Protein AF-A0A0W8D379-F1 (afdb_monomer_lite)

Secondary structure (DSSP, 8-state):
----------------------------------HHHHHHHTT-EEE-TTSTTHHHHHHTTTTT-----S-EEE--S---SS--SS---HHHHHHHHHHTTTSPPPSS-EEEEEEEE--HHHHTTS-TTSSS---TT-SEEEEEEEE-SSTTPPPPHHHHHHHHHHHHHHHHHHHHTT------TTS--TT--HHHHIIIII-HHHHHHHHHHHHHH-TT-TT--STTSPPPTT-

Structure (mmCIF, N/CA/C/O backbone):
data_AF-A0A0W8D379-F1
#
_entry.id   AF-A0A0W8D379-F1
#
loop_
_atom_site.group_PDB
_atom_site.id
_atom_site.type_symbol
_atom_site.label_atom_id
_atom_site.label_alt_id
_atom_site.label_comp_id
_atom_site.label_asym_id
_atom_site.label_entity_id
_atom_site.label_seq_id
_atom_site.pdbx_PDB_ins_code
_atom_site.Cartn_x
_atom_site.Cartn_y
_atom_site.Cartn_z
_atom_site.occupancy
_atom_site.B_iso_or_equiv
_atom_site.auth_seq_id
_atom_site.auth_comp_id
_atom_site.auth_asym_id
_atom_site.auth_atom_id
_atom_site.pdbx_PDB_model_num
ATOM 1 N N . MET A 1 1 ? -66.490 -40.154 -10.319 1.00 34.16 1 MET A N 1
ATOM 2 C CA . MET A 1 1 ? -65.588 -40.566 -11.416 1.00 34.16 1 MET A CA 1
ATOM 3 C C . MET A 1 1 ? -64.224 -40.845 -10.816 1.00 34.16 1 MET A C 1
ATOM 5 O O . MET A 1 1 ? -63.774 -40.073 -9.982 1.00 34.16 1 MET A O 1
ATOM 9 N N . VAL A 1 2 ? -63.667 -42.001 -11.155 1.00 28.83 2 VAL A N 1
ATOM 10 C CA . VAL A 1 2 ? -62.515 -42.665 -10.533 1.00 28.83 2 VAL A CA 1
ATOM 11 C C . VAL A 1 2 ? -61.338 -42.672 -11.520 1.00 28.83 2 VAL A C 1
ATOM 13 O O . VAL A 1 2 ? -61.582 -42.769 -12.719 1.00 28.83 2 VAL A O 1
ATOM 16 N N . ALA A 1 3 ? -60.116 -42.676 -10.961 1.00 27.70 3 ALA A N 1
ATOM 17 C CA . ALA A 1 3 ? -58.802 -43.032 -11.537 1.00 27.70 3 ALA A CA 1
ATOM 18 C C . ALA A 1 3 ? -58.159 -42.024 -12.523 1.00 27.70 3 ALA A C 1
ATOM 20 O O . ALA A 1 3 ? -58.850 -41.327 -13.247 1.00 27.70 3 ALA A O 1
ATOM 21 N N . SER A 1 4 ? -56.831 -41.869 -12.603 1.00 26.08 4 SER A N 1
ATOM 22 C CA . SER A 1 4 ? -55.728 -42.752 -12.198 1.00 26.08 4 SER A CA 1
ATOM 23 C C . SER A 1 4 ? -54.434 -41.957 -11.955 1.00 26.08 4 SER A C 1
ATOM 25 O O . SER A 1 4 ? -54.212 -40.918 -12.573 1.00 26.08 4 SER A O 1
ATOM 27 N N . VAL A 1 5 ? -53.565 -42.490 -11.094 1.00 36.12 5 VAL A N 1
ATOM 28 C CA . VAL A 1 5 ? -52.183 -42.054 -10.847 1.00 36.12 5 VAL A CA 1
ATOM 29 C C . VAL A 1 5 ? -51.258 -43.037 -11.571 1.00 36.12 5 VAL A C 1
ATOM 31 O O . VAL A 1 5 ? -51.425 -44.242 -11.400 1.00 36.12 5 VAL A O 1
ATOM 34 N N . SER A 1 6 ? -50.251 -42.565 -12.315 1.00 30.38 6 SER A N 1
ATOM 35 C CA . SER A 1 6 ? -49.110 -43.407 -12.710 1.00 30.38 6 SER A CA 1
ATOM 36 C C . SER A 1 6 ? -47.784 -42.743 -12.349 1.00 30.38 6 SER A C 1
ATOM 38 O O . SER A 1 6 ? -47.448 -41.660 -12.823 1.00 30.38 6 SER A O 1
ATOM 40 N N . SER A 1 7 ? -47.069 -43.442 -11.475 1.00 29.59 7 SER A N 1
ATOM 41 C CA . SER A 1 7 ? -45.716 -43.212 -10.976 1.00 29.59 7 SER A CA 1
ATOM 42 C C . SER A 1 7 ? -44.639 -43.508 -12.030 1.00 29.59 7 SER A C 1
ATOM 44 O O . SER A 1 7 ? -44.864 -44.368 -12.877 1.00 29.59 7 SER A O 1
ATOM 46 N N . ALA A 1 8 ? -43.485 -42.835 -11.889 1.00 28.06 8 ALA A N 1
ATOM 47 C CA . ALA A 1 8 ? -42.103 -43.209 -12.267 1.00 28.06 8 ALA A CA 1
ATOM 48 C C . ALA A 1 8 ? -41.377 -41.996 -12.890 1.00 28.06 8 ALA A C 1
ATOM 50 O O . ALA A 1 8 ? -41.879 -41.395 -13.828 1.00 28.06 8 ALA A O 1
ATOM 51 N N . SER A 1 9 ? -40.198 -41.538 -12.474 1.00 29.59 9 SER A N 1
ATOM 52 C CA . SER A 1 9 ? -39.281 -41.958 -11.420 1.00 29.59 9 SER A CA 1
ATOM 53 C C . SER A 1 9 ? -38.385 -40.766 -11.080 1.00 29.59 9 SER A C 1
ATOM 55 O O . SER A 1 9 ? -37.831 -40.112 -11.961 1.00 29.59 9 SER A O 1
ATOM 57 N N . ARG A 1 10 ? -38.234 -40.497 -9.783 1.00 35.66 10 ARG A N 1
ATOM 58 C CA . ARG A 1 10 ? -37.164 -39.665 -9.230 1.00 35.66 10 ARG A CA 1
ATOM 59 C C . ARG A 1 10 ? -35.891 -40.509 -9.171 1.00 35.66 10 ARG A C 1
ATOM 61 O O . ARG A 1 10 ? -35.938 -41.609 -8.632 1.00 35.66 10 ARG A O 1
ATOM 68 N N . ALA A 1 11 ? -34.767 -39.972 -9.631 1.00 31.39 11 ALA A N 1
ATOM 69 C CA . ALA A 1 11 ? -33.447 -40.479 -9.273 1.00 31.39 11 ALA A CA 1
ATOM 70 C C . ALA A 1 11 ? -32.558 -39.304 -8.846 1.00 31.39 11 ALA A C 1
ATOM 72 O O . ALA A 1 11 ? -32.326 -38.356 -9.589 1.00 31.39 11 ALA A O 1
ATOM 73 N N . ILE A 1 12 ? -32.154 -39.382 -7.585 1.00 38.25 12 ILE A N 1
ATOM 74 C CA . ILE A 1 12 ? -31.229 -38.532 -6.839 1.00 38.25 12 ILE A CA 1
ATOM 75 C C . ILE A 1 12 ? -29.813 -39.056 -7.089 1.00 38.25 12 ILE A C 1
ATOM 77 O O . ILE A 1 12 ? -29.640 -40.256 -6.949 1.00 38.25 12 ILE A O 1
ATOM 81 N N . PHE A 1 13 ? -28.824 -38.191 -7.337 1.00 27.28 13 PHE A N 1
ATOM 82 C CA . PHE A 1 13 ? -27.401 -38.385 -6.978 1.00 27.28 13 PHE A CA 1
ATOM 83 C C . PHE A 1 13 ? -26.747 -36.986 -6.954 1.00 27.28 13 PHE A C 1
ATOM 85 O O . PHE A 1 13 ? -26.636 -36.341 -7.988 1.00 27.28 13 PHE A O 1
ATOM 92 N N . ALA A 1 14 ? -26.604 -36.305 -5.813 1.00 31.69 14 ALA A N 1
ATOM 93 C CA . ALA A 1 14 ? -25.642 -36.518 -4.723 1.00 31.69 14 ALA A CA 1
ATOM 94 C C . ALA A 1 14 ? -24.167 -36.338 -5.148 1.00 31.69 14 ALA A C 1
ATOM 96 O O . ALA A 1 14 ? -23.568 -37.219 -5.746 1.00 31.69 14 ALA A O 1
ATOM 97 N N . LEU A 1 15 ? -23.632 -35.161 -4.799 1.00 29.81 15 LEU A N 1
ATOM 98 C CA . LEU A 1 15 ? -22.355 -34.929 -4.111 1.00 29.81 15 LEU A CA 1
ATOM 99 C C . LEU A 1 15 ? -21.137 -35.786 -4.522 1.00 29.81 15 LEU A C 1
ATOM 101 O O . LEU A 1 15 ? -21.043 -36.944 -4.137 1.00 29.81 15 LEU A O 1
ATOM 105 N N . CYS A 1 16 ? -20.123 -35.153 -5.119 1.00 27.50 16 CYS A N 1
ATOM 106 C CA . CYS A 1 16 ? -18.720 -35.554 -4.950 1.00 27.50 16 CYS A CA 1
ATOM 107 C C . CYS A 1 16 ? -17.802 -34.322 -4.980 1.00 27.50 16 CYS A C 1
ATOM 109 O O . CYS A 1 16 ? -17.170 -34.007 -5.983 1.00 27.50 16 CYS A O 1
ATOM 111 N N . SER A 1 17 ? -17.720 -33.638 -3.839 1.00 36.56 17 SER A N 1
ATOM 112 C CA . SER A 1 17 ? -16.436 -33.127 -3.364 1.00 36.56 17 SER A CA 1
ATOM 113 C C . SER A 1 17 ? -15.874 -34.215 -2.454 1.00 36.56 17 SER A C 1
ATOM 115 O O . SER A 1 17 ? -16.478 -34.456 -1.416 1.00 36.56 17 SER A O 1
ATOM 117 N N . LEU A 1 18 ? -14.771 -34.871 -2.818 1.00 29.17 18 LEU A N 1
ATOM 118 C CA . LEU A 1 18 ? -13.818 -35.435 -1.857 1.00 29.17 18 LEU A CA 1
ATOM 119 C C . LEU A 1 18 ? -12.488 -35.740 -2.560 1.00 29.17 18 LEU A C 1
ATOM 121 O O . LEU A 1 18 ? -12.433 -36.432 -3.572 1.00 29.17 18 LEU A O 1
ATOM 125 N N . ILE A 1 19 ? -11.423 -35.188 -1.990 1.00 46.38 19 ILE A N 1
ATOM 126 C CA . ILE A 1 19 ? -10.021 -35.465 -2.293 1.00 46.38 19 ILE A CA 1
ATOM 127 C C . ILE A 1 19 ? -9.635 -36.763 -1.571 1.00 46.38 19 ILE A C 1
ATOM 129 O O . ILE A 1 19 ? -9.864 -36.855 -0.368 1.00 46.38 19 ILE A O 1
ATOM 133 N N . ALA A 1 20 ? -8.991 -37.710 -2.262 1.00 33.69 20 ALA A N 1
ATOM 134 C CA . ALA A 1 20 ? -8.094 -38.700 -1.652 1.00 33.69 20 ALA A CA 1
ATOM 135 C C . ALA A 1 20 ? -7.138 -39.310 -2.700 1.00 33.69 20 ALA A C 1
ATOM 137 O O . ALA A 1 20 ? -7.500 -40.177 -3.484 1.00 33.69 20 ALA A O 1
ATOM 138 N N . VAL A 1 21 ? -5.935 -38.734 -2.743 1.00 35.06 21 VAL A N 1
ATOM 139 C CA . VAL A 1 21 ? -4.598 -39.359 -2.707 1.00 35.06 21 VAL A CA 1
ATOM 140 C C . VAL A 1 21 ? -4.439 -40.853 -3.083 1.00 35.06 21 VAL A C 1
ATOM 142 O O . VAL A 1 21 ? -5.081 -41.726 -2.515 1.00 35.06 21 VAL A O 1
ATOM 145 N N . GLN A 1 22 ? -3.386 -41.072 -3.893 1.00 35.88 22 GLN A N 1
ATOM 146 C CA . GLN A 1 22 ? -2.556 -42.272 -4.135 1.00 35.88 22 GLN A CA 1
ATOM 147 C C . GLN A 1 22 ? -2.959 -43.273 -5.232 1.00 35.88 22 GLN A C 1
ATOM 149 O O . GLN A 1 22 ? -3.820 -44.124 -5.056 1.00 35.88 22 GLN A O 1
ATOM 154 N N . GLY A 1 23 ? -2.154 -43.263 -6.304 1.00 28.05 23 GLY A N 1
ATOM 155 C CA . GLY A 1 23 ? -1.873 -44.450 -7.113 1.00 28.05 23 GLY A CA 1
ATOM 156 C C . GLY A 1 23 ? -1.706 -44.175 -8.605 1.00 28.05 23 GLY A C 1
ATOM 157 O O . GLY A 1 23 ? -2.690 -44.156 -9.325 1.00 28.05 23 GLY A O 1
ATOM 158 N N . GLY A 1 24 ? -0.458 -44.047 -9.067 1.00 28.81 24 GLY A N 1
ATOM 159 C CA . GLY A 1 24 ? -0.075 -44.382 -10.445 1.00 28.81 24 GLY A CA 1
ATOM 160 C C . GLY A 1 24 ? -0.469 -43.387 -11.538 1.00 28.81 24 GLY A C 1
ATOM 161 O O . GLY A 1 24 ? -1.604 -43.324 -11.994 1.00 28.81 24 GLY A O 1
ATOM 162 N N . VAL A 1 25 ? 0.534 -42.671 -12.035 1.00 39.84 25 VAL A N 1
ATOM 163 C CA . VAL A 1 25 ? 0.490 -41.934 -13.298 1.00 39.84 25 VAL A CA 1
ATOM 164 C C . VAL A 1 25 ? 0.207 -42.924 -14.435 1.00 39.84 25 VAL A C 1
ATOM 166 O O . VAL A 1 25 ? 1.081 -43.701 -14.808 1.00 39.84 25 VAL A O 1
ATOM 169 N N . ALA A 1 26 ? -0.999 -42.901 -14.994 1.00 30.88 26 ALA A N 1
ATOM 170 C CA . ALA A 1 26 ? -1.293 -43.494 -16.293 1.00 30.88 26 ALA A CA 1
ATOM 171 C C . ALA A 1 26 ? -2.270 -42.576 -17.029 1.00 30.88 26 ALA A C 1
ATOM 173 O O . ALA A 1 26 ? -3.394 -42.345 -16.586 1.00 30.88 26 ALA A O 1
ATOM 174 N N . ALA A 1 27 ? -1.788 -42.006 -18.131 1.00 42.41 27 ALA A N 1
ATOM 175 C CA . ALA A 1 27 ? -2.535 -41.141 -19.024 1.00 42.41 27 ALA A CA 1
ATOM 176 C C . ALA A 1 27 ? -3.813 -41.844 -19.508 1.00 42.41 27 ALA A C 1
ATOM 178 O O . ALA A 1 27 ? -3.758 -42.767 -20.317 1.00 42.41 27 ALA A O 1
ATOM 179 N N . ALA A 1 28 ? -4.967 -41.397 -19.016 1.00 29.78 28 ALA A N 1
ATOM 180 C CA . ALA A 1 28 ? -6.262 -41.781 -19.550 1.00 29.78 28 ALA A CA 1
ATOM 181 C C . ALA A 1 28 ? -6.764 -40.645 -20.446 1.00 29.78 28 ALA A C 1
ATOM 183 O O . ALA A 1 28 ? -7.166 -39.588 -19.961 1.00 29.78 28 ALA A O 1
ATOM 184 N N . GLY A 1 29 ? -6.717 -40.877 -21.760 1.00 32.34 29 GLY A N 1
ATOM 185 C CA . GLY A 1 29 ? -7.337 -40.052 -22.798 1.00 32.34 29 GLY A CA 1
ATOM 186 C C . GLY A 1 29 ? -8.865 -40.084 -22.727 1.00 32.34 29 GLY A C 1
ATOM 187 O O . GLY A 1 29 ? -9.526 -40.575 -23.637 1.00 32.34 29 GLY A O 1
ATOM 188 N N . GLY A 1 30 ? -9.428 -39.572 -21.634 1.00 28.11 30 GLY A N 1
ATOM 189 C CA . GLY A 1 30 ? -10.825 -39.166 -21.560 1.00 28.11 30 GLY A CA 1
ATOM 190 C C . GLY A 1 30 ? -10.948 -37.777 -22.169 1.00 28.11 30 GLY A C 1
ATOM 191 O O . GLY A 1 30 ? -10.166 -36.901 -21.809 1.00 28.11 30 GLY A O 1
ATOM 192 N 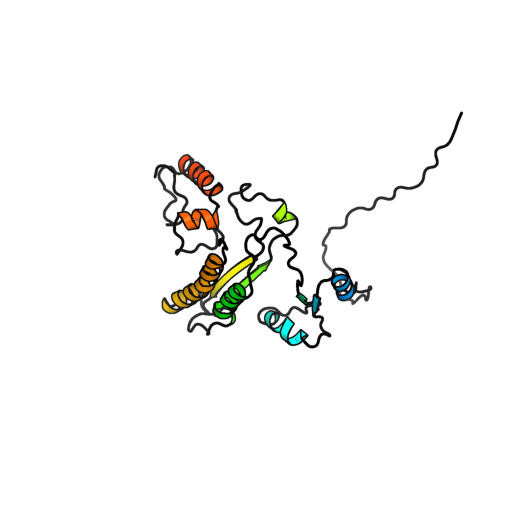N . ALA A 1 31 ? -11.878 -37.618 -23.115 1.00 34.94 31 ALA A N 1
ATOM 193 C CA . ALA A 1 31 ? -12.129 -36.401 -23.882 1.00 34.94 31 ALA A CA 1
ATOM 194 C C . ALA A 1 31 ? -11.827 -35.139 -23.061 1.00 34.94 31 ALA A C 1
ATOM 196 O O . ALA A 1 31 ? -12.582 -34.790 -22.148 1.00 34.94 31 ALA A O 1
ATOM 197 N N . GLN A 1 32 ? -10.705 -34.478 -23.377 1.00 42.78 32 GLN A N 1
ATOM 198 C CA . GLN A 1 32 ? -10.485 -33.120 -22.915 1.00 42.78 32 GLN A CA 1
ATOM 199 C C . GLN A 1 32 ? -11.707 -32.348 -23.383 1.00 42.78 32 GLN A C 1
ATOM 201 O O . GLN A 1 32 ? -11.979 -32.266 -24.579 1.00 42.78 32 GLN A O 1
ATOM 206 N N . ILE A 1 33 ? -12.492 -31.838 -22.439 1.00 48.66 33 ILE A N 1
ATOM 207 C CA . ILE A 1 33 ? -13.412 -30.760 -22.751 1.00 48.66 33 ILE A CA 1
ATOM 208 C C . ILE A 1 33 ? -12.508 -29.686 -23.349 1.00 48.66 33 ILE A C 1
ATOM 210 O O . ILE A 1 33 ? -11.693 -29.119 -22.624 1.00 48.66 33 ILE A O 1
ATOM 214 N N . GLU A 1 34 ? -12.574 -29.531 -24.673 1.00 64.12 34 GLU A N 1
ATOM 215 C CA . GLU A 1 34 ? -11.795 -28.587 -25.468 1.00 64.12 34 GLU A CA 1
ATOM 216 C C . GLU A 1 34 ? -12.003 -27.213 -24.846 1.00 64.12 34 GLU A C 1
ATOM 218 O O . GLU A 1 34 ? -13.015 -26.550 -25.086 1.00 64.12 34 GLU A O 1
ATOM 223 N N . ILE A 1 35 ? -11.092 -26.827 -23.955 1.00 65.19 35 ILE A N 1
ATOM 224 C CA . ILE A 1 35 ? -11.236 -25.632 -23.131 1.00 65.19 35 ILE A CA 1
ATOM 225 C C . ILE A 1 35 ? -11.362 -24.400 -24.030 1.00 65.19 35 ILE A C 1
ATOM 227 O O . ILE A 1 35 ? -12.137 -23.499 -23.719 1.00 65.19 35 ILE A O 1
ATOM 231 N N . GLY A 1 36 ? -10.716 -24.440 -25.204 1.00 66.06 36 GLY A N 1
ATOM 232 C CA . GLY A 1 36 ? -10.908 -23.493 -26.298 1.00 66.06 36 GLY A CA 1
ATOM 233 C C . GLY A 1 36 ? -12.372 -23.384 -26.724 1.00 66.06 36 GLY A C 1
ATOM 234 O O . GLY A 1 36 ? -12.936 -22.300 -26.658 1.00 66.06 36 GLY A O 1
ATOM 235 N N . SER A 1 37 ? -13.042 -24.497 -27.034 1.00 70.56 37 SER A N 1
ATOM 236 C CA . SER A 1 37 ? -14.462 -24.493 -27.428 1.00 70.56 37 SER A CA 1
ATOM 237 C C . SER A 1 37 ? -15.396 -23.940 -26.338 1.00 70.56 37 SER A C 1
ATOM 239 O O . SER A 1 37 ? -16.370 -23.242 -26.632 1.00 70.56 37 SER A O 1
ATOM 241 N N . CYS A 1 38 ? -15.098 -24.205 -25.060 1.00 71.25 38 CYS A N 1
ATOM 242 C CA . CYS A 1 38 ? -15.855 -23.646 -23.941 1.00 71.25 38 CYS A CA 1
ATOM 243 C C . CYS A 1 38 ? -15.663 -22.131 -23.816 1.00 71.25 38 CYS A C 1
ATOM 245 O O . CYS A 1 38 ? -16.634 -21.412 -23.568 1.00 71.25 38 CYS A O 1
ATOM 247 N N . LEU A 1 39 ? -14.431 -21.650 -23.985 1.00 70.69 39 LEU A N 1
ATOM 248 C CA . LEU A 1 39 ? -14.085 -20.235 -23.872 1.00 70.69 39 LEU A CA 1
ATOM 249 C C . LEU A 1 39 ? -14.582 -19.432 -25.086 1.00 70.69 39 LEU A C 1
ATOM 251 O O . LEU A 1 39 ? -15.167 -18.362 -24.904 1.00 70.69 39 LEU A O 1
ATOM 255 N N . GLU A 1 40 ? -14.497 -19.998 -26.291 1.00 72.62 40 GLU A N 1
ATOM 256 C CA . GLU A 1 40 ? -15.097 -19.451 -27.512 1.00 72.62 40 GLU A CA 1
ATOM 257 C C . GLU A 1 40 ? -16.617 -19.327 -27.383 1.00 72.62 40 GLU A C 1
ATOM 259 O O . GLU A 1 40 ? -17.184 -18.265 -27.649 1.00 72.62 40 GLU A O 1
ATOM 264 N N . LYS A 1 41 ? -17.294 -20.373 -26.889 1.00 72.38 41 LYS A N 1
ATOM 265 C CA . LYS A 1 41 ? -18.743 -20.338 -26.631 1.00 72.38 41 LYS A CA 1
ATOM 266 C C . LYS A 1 41 ? -19.121 -19.302 -25.569 1.00 72.38 41 LYS A C 1
ATOM 268 O O . LYS A 1 41 ? -20.207 -18.726 -25.630 1.00 72.38 41 LYS A O 1
ATOM 273 N N . ALA A 1 42 ? -18.235 -19.051 -24.607 1.00 68.19 42 ALA A N 1
ATOM 274 C CA . ALA A 1 42 ? -18.389 -17.990 -23.615 1.00 68.19 42 ALA A CA 1
ATOM 275 C C . ALA A 1 42 ? -18.068 -16.585 -24.170 1.00 68.19 42 ALA A C 1
ATOM 277 O O . ALA A 1 42 ? -18.290 -15.592 -23.473 1.00 68.19 42 ALA A O 1
ATOM 278 N N . GLY A 1 43 ? -17.585 -16.479 -25.414 1.00 66.38 43 GLY A N 1
ATOM 279 C CA . GLY A 1 43 ? -17.193 -15.221 -26.049 1.00 66.38 43 GLY A CA 1
ATOM 280 C C . GLY A 1 43 ? -15.951 -14.587 -25.421 1.00 66.38 43 GLY A C 1
ATOM 281 O O . GLY A 1 43 ? -15.808 -13.362 -25.452 1.00 66.38 43 GLY A O 1
ATOM 282 N N . ILE A 1 44 ? -15.099 -15.404 -24.799 1.00 66.94 44 ILE A N 1
ATOM 283 C CA . ILE A 1 44 ? -13.837 -14.994 -24.189 1.00 66.94 44 ILE A CA 1
ATOM 284 C C . ILE A 1 44 ? -12.757 -15.170 -25.253 1.00 66.94 44 ILE A C 1
ATOM 286 O O . ILE A 1 44 ? -12.587 -16.264 -25.780 1.00 66.94 44 ILE A O 1
ATOM 290 N N . GLU A 1 45 ? -12.050 -14.093 -25.596 1.00 75.38 45 GLU A N 1
ATOM 291 C CA . GLU A 1 45 ? -10.894 -14.207 -26.483 1.00 75.38 45 GLU A CA 1
ATOM 292 C C . GLU A 1 45 ? -9.794 -14.952 -25.739 1.00 75.38 45 GLU A C 1
ATOM 294 O O . GLU A 1 45 ? -9.515 -14.652 -24.581 1.00 75.38 45 GLU A O 1
ATOM 299 N N . THR A 1 46 ? -9.180 -15.934 -26.383 1.00 75.31 46 THR A N 1
ATOM 300 C CA . THR A 1 46 ? -8.150 -16.753 -25.755 1.00 75.31 46 THR A CA 1
ATOM 301 C C . THR A 1 46 ? -6.981 -16.961 -26.691 1.00 75.31 46 THR A C 1
ATOM 303 O O . THR A 1 46 ? -7.187 -17.269 -27.860 1.00 75.31 46 THR A O 1
ATOM 306 N N . SER A 1 47 ? -5.770 -16.857 -26.160 1.00 78.81 47 SER A N 1
ATOM 307 C CA . SER A 1 47 ? -4.564 -17.396 -26.773 1.00 78.81 47 SER A CA 1
ATOM 308 C C . SER A 1 47 ? -4.370 -18.831 -26.280 1.00 78.81 47 SER A C 1
ATOM 310 O O . SER A 1 47 ? -4.535 -19.138 -25.098 1.00 78.81 47 SER A O 1
ATOM 312 N N . LEU A 1 48 ? -4.099 -19.732 -27.214 1.00 82.19 48 LEU A N 1
ATOM 313 C CA . LEU A 1 48 ? -3.841 -21.158 -26.999 1.00 82.19 48 LEU A CA 1
ATOM 314 C C . LEU A 1 48 ? -2.397 -21.475 -27.417 1.00 82.19 48 LEU A C 1
ATOM 316 O O . LEU A 1 48 ? -1.828 -20.701 -28.187 1.00 82.19 48 LEU A O 1
ATOM 320 N N . PRO A 1 49 ? -1.816 -22.626 -27.026 1.00 79.25 49 PRO A N 1
ATOM 321 C CA . PRO A 1 49 ? -0.465 -23.026 -27.448 1.00 79.25 49 PRO A CA 1
ATOM 322 C C . PRO A 1 49 ? -0.207 -22.993 -28.961 1.00 79.25 49 PRO A C 1
ATOM 324 O O . PRO A 1 49 ? 0.931 -22.882 -29.404 1.00 79.25 49 PRO A O 1
ATOM 327 N N . THR A 1 50 ? -1.268 -23.086 -29.760 1.00 77.25 50 THR A N 1
ATOM 328 C CA . THR A 1 50 ? -1.251 -23.022 -31.226 1.00 77.25 50 THR A CA 1
ATOM 329 C C . THR A 1 50 ? -1.323 -21.598 -31.791 1.00 77.25 50 THR A C 1
ATOM 331 O O . THR A 1 50 ? -1.217 -21.414 -33.001 1.00 77.25 50 THR A O 1
ATOM 334 N N . THR A 1 51 ? -1.522 -20.583 -30.948 1.00 79.19 51 THR A N 1
ATOM 335 C CA . THR A 1 51 ? -1.655 -19.178 -31.357 1.00 79.19 51 THR A CA 1
ATOM 336 C C . THR A 1 51 ? -0.277 -18.584 -31.624 1.00 79.19 51 THR A C 1
ATOM 338 O O . THR A 1 51 ? 0.656 -18.782 -30.850 1.00 79.19 51 THR A O 1
ATOM 341 N N . SER A 1 52 ? -0.128 -17.808 -32.699 1.00 81.38 52 SER A N 1
ATOM 342 C CA . SER A 1 52 ? 1.168 -17.228 -33.088 1.00 81.38 52 SER A CA 1
ATOM 343 C C . SER A 1 52 ? 1.766 -16.276 -32.044 1.00 81.38 52 SER A C 1
ATOM 345 O O . SER A 1 52 ? 2.975 -16.068 -32.032 1.00 81.38 52 SER A O 1
ATOM 347 N N . THR A 1 53 ? 0.940 -15.698 -31.169 1.00 79.50 53 THR A N 1
ATOM 348 C CA . THR A 1 53 ? 1.357 -14.798 -30.081 1.00 79.50 53 THR A CA 1
ATOM 349 C C . THR A 1 53 ? 1.675 -15.526 -28.775 1.00 79.50 53 THR A C 1
ATOM 351 O O . THR A 1 53 ? 2.169 -14.899 -27.844 1.00 79.50 53 THR A O 1
ATOM 354 N N . TRP A 1 54 ? 1.472 -16.847 -28.705 1.00 78.25 54 TRP A N 1
ATOM 355 C CA . TRP A 1 54 ? 1.569 -17.637 -27.473 1.00 78.25 54 TRP A CA 1
ATOM 356 C C . TRP A 1 54 ? 2.878 -17.441 -26.700 1.00 78.25 54 TRP A C 1
ATOM 358 O O . TRP A 1 54 ? 2.871 -17.346 -25.473 1.00 78.25 54 TRP A O 1
ATOM 368 N N . ALA A 1 55 ? 4.007 -17.346 -27.408 1.00 75.19 55 ALA A N 1
ATOM 369 C CA . ALA A 1 55 ? 5.312 -17.127 -26.789 1.00 75.19 55 ALA A CA 1
ATOM 370 C C . ALA A 1 55 ? 5.377 -15.797 -26.017 1.00 75.19 55 ALA A C 1
ATOM 372 O O . ALA A 1 55 ? 5.911 -15.760 -24.915 1.00 75.19 55 ALA A O 1
ATOM 373 N N . VAL A 1 56 ? 4.783 -14.735 -26.568 1.00 75.38 56 VAL A N 1
ATOM 374 C CA . VAL A 1 56 ? 4.700 -13.410 -25.934 1.00 75.38 56 VAL A CA 1
ATOM 375 C C . VAL A 1 56 ? 3.675 -13.431 -24.799 1.00 75.38 56 VAL A C 1
ATOM 377 O O . VAL A 1 56 ? 3.938 -12.947 -23.702 1.00 75.38 56 VAL A O 1
ATOM 380 N N . ASP A 1 57 ? 2.527 -14.066 -25.030 1.00 71.94 57 ASP A N 1
ATOM 381 C CA . ASP A 1 57 ? 1.417 -14.140 -24.072 1.00 71.94 57 ASP A CA 1
ATOM 382 C C . ASP A 1 57 ? 1.779 -14.920 -22.795 1.00 71.94 57 ASP A C 1
ATOM 384 O O . ASP A 1 57 ? 1.215 -14.689 -21.722 1.00 71.94 57 ASP A O 1
ATOM 388 N N . THR A 1 58 ? 2.741 -15.842 -22.898 1.00 69.88 58 THR A N 1
ATOM 389 C CA . THR A 1 58 ? 3.218 -16.678 -21.788 1.00 69.88 58 THR A CA 1
ATOM 390 C C . THR A 1 58 ? 4.543 -16.214 -21.180 1.00 69.88 58 THR A C 1
ATOM 392 O O . THR A 1 58 ? 4.912 -16.695 -20.107 1.00 69.88 58 THR A O 1
ATOM 395 N N . GLU A 1 59 ? 5.235 -15.244 -21.790 1.00 69.44 59 GLU A N 1
ATOM 396 C CA . GLU A 1 59 ? 6.564 -14.777 -21.365 1.00 69.44 59 GLU A CA 1
ATOM 397 C C . GLU A 1 59 ? 6.580 -14.300 -19.904 1.00 69.44 59 GLU A C 1
ATOM 399 O O . GLU A 1 59 ? 7.463 -14.677 -19.130 1.00 69.44 59 GLU A O 1
ATOM 404 N N . ALA A 1 60 ? 5.546 -13.560 -19.491 1.00 58.91 60 ALA A N 1
ATOM 405 C CA . ALA A 1 60 ? 5.405 -13.037 -18.130 1.00 58.91 60 ALA A CA 1
ATOM 406 C C . ALA A 1 60 ? 5.269 -14.131 -17.049 1.00 58.91 60 ALA A C 1
ATOM 408 O O . ALA A 1 60 ? 5.585 -13.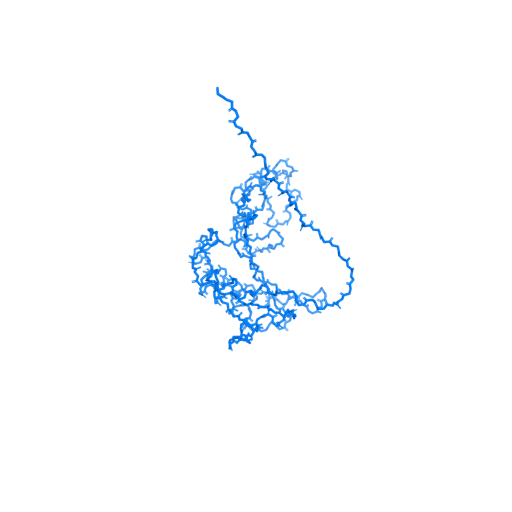894 -15.882 1.00 58.91 60 ALA A O 1
ATOM 409 N N . TRP A 1 61 ? 4.813 -15.333 -17.420 1.00 58.47 61 TRP A N 1
ATOM 410 C CA . TRP A 1 61 ? 4.587 -16.445 -16.489 1.00 58.47 61 TRP A CA 1
ATOM 411 C C . TRP A 1 61 ? 5.837 -17.306 -16.274 1.00 58.47 61 TRP A C 1
ATOM 413 O O . TRP A 1 61 ? 5.936 -17.995 -15.259 1.00 58.47 61 TRP A O 1
ATOM 423 N N . ASN A 1 62 ? 6.820 -17.216 -17.175 1.00 54.50 62 ASN A N 1
ATOM 424 C CA . ASN A 1 62 ? 8.040 -18.028 -17.155 1.00 54.50 62 ASN A CA 1
ATOM 425 C C . ASN A 1 62 ? 9.092 -17.566 -16.132 1.00 54.50 62 ASN A C 1
ATOM 427 O O . ASN A 1 62 ? 10.128 -18.209 -15.976 1.00 54.50 62 ASN A O 1
ATOM 431 N N . SER A 1 63 ? 8.871 -16.454 -15.424 1.00 52.53 63 SER A N 1
ATOM 432 C CA . SER A 1 63 ? 9.932 -15.826 -14.624 1.00 52.53 63 SER A CA 1
ATOM 433 C C . SER A 1 63 ? 10.053 -16.349 -13.182 1.00 52.53 63 SER A C 1
ATOM 435 O O . SER A 1 63 ? 11.016 -15.992 -12.503 1.00 52.53 63 SER A O 1
ATOM 437 N N . ARG A 1 64 ? 9.095 -17.145 -12.667 1.00 45.31 64 ARG A N 1
ATOM 438 C CA . ARG A 1 64 ? 9.098 -17.611 -11.251 1.00 45.31 64 ARG A CA 1
ATOM 439 C C . ARG A 1 64 ? 8.538 -19.012 -10.990 1.00 45.31 64 ARG A C 1
ATOM 441 O O . ARG A 1 64 ? 8.856 -19.599 -9.961 1.00 45.31 64 ARG A O 1
ATOM 448 N N . VAL A 1 65 ? 7.718 -19.539 -11.888 1.00 49.56 65 VAL A N 1
ATOM 449 C CA . VAL A 1 65 ? 7.136 -20.887 -11.841 1.00 49.56 65 VAL A CA 1
ATOM 450 C C . VAL A 1 65 ? 7.139 -21.437 -13.266 1.00 49.56 65 VAL A C 1
ATOM 452 O O . VAL A 1 65 ? 7.147 -20.658 -14.213 1.00 49.56 65 VAL A O 1
ATOM 455 N N . SER A 1 66 ? 7.131 -22.761 -13.430 1.00 55.94 66 SER A N 1
ATOM 456 C CA . SER A 1 66 ? 7.054 -23.419 -14.746 1.00 55.94 66 SER A CA 1
ATOM 457 C C . SER A 1 66 ? 5.679 -24.066 -14.973 1.00 55.94 66 SER A C 1
ATOM 459 O O . SER A 1 66 ? 5.604 -25.288 -15.124 1.00 55.94 66 SER A O 1
ATOM 461 N N . PRO A 1 67 ? 4.561 -23.311 -14.932 1.00 60.66 67 PRO A N 1
ATOM 462 C CA . PRO A 1 67 ? 3.281 -23.869 -15.329 1.00 60.66 67 PRO A CA 1
ATOM 463 C C . PRO A 1 67 ? 3.302 -24.148 -16.837 1.00 60.66 67 PRO A C 1
ATOM 465 O O . PRO A 1 67 ? 3.922 -23.415 -17.603 1.00 60.66 67 PRO A O 1
ATOM 468 N N . VAL A 1 68 ? 2.592 -25.190 -17.270 1.00 67.69 68 VAL A N 1
ATOM 469 C CA . VAL A 1 68 ? 2.272 -25.413 -18.687 1.00 67.69 68 VAL A CA 1
ATOM 470 C C . VAL A 1 68 ? 0.840 -24.914 -18.894 1.00 67.69 68 VAL A C 1
ATOM 472 O O . VAL A 1 68 ? -0.101 -25.679 -18.664 1.00 67.69 68 VAL A O 1
ATOM 475 N N . PRO A 1 69 ? 0.631 -23.620 -19.209 1.00 67.62 69 PRO A N 1
ATOM 476 C CA . PRO A 1 69 ? -0.713 -23.077 -19.339 1.00 67.62 69 PRO A CA 1
ATOM 477 C C . PRO A 1 69 ? -1.441 -23.733 -20.516 1.00 67.62 69 PRO A C 1
ATOM 479 O O . PRO A 1 69 ? -0.876 -23.912 -21.590 1.00 67.62 69 PRO A O 1
ATOM 482 N N . SER A 1 70 ? -2.710 -24.094 -20.316 1.00 70.88 70 SER A N 1
ATOM 483 C CA . SER A 1 70 ? -3.552 -24.673 -21.376 1.00 70.88 70 SER A CA 1
ATOM 484 C C . SER A 1 70 ? -4.301 -23.613 -22.195 1.00 70.88 70 SER A C 1
ATOM 486 O O . SER A 1 70 ? -4.750 -23.913 -23.296 1.00 70.88 70 SER A O 1
ATOM 488 N N . ALA A 1 71 ? -4.437 -22.388 -21.671 1.00 73.25 71 ALA A N 1
ATOM 489 C CA . ALA A 1 71 ? -5.020 -21.228 -22.349 1.00 73.25 71 ALA A CA 1
ATOM 490 C C . ALA A 1 71 ? -4.668 -19.925 -21.602 1.00 73.25 71 ALA A C 1
ATOM 492 O O . ALA A 1 71 ? -4.517 -19.935 -20.379 1.00 73.25 71 ALA A O 1
ATOM 493 N N . VAL A 1 72 ? -4.606 -18.806 -22.322 1.00 69.38 72 VAL A N 1
ATOM 494 C CA . VAL A 1 72 ? -4.526 -17.432 -21.798 1.00 69.38 72 VAL A CA 1
ATOM 495 C C . VAL A 1 72 ? -5.785 -16.699 -22.250 1.00 69.38 72 VAL A C 1
ATOM 497 O O . VAL A 1 72 ? -6.064 -16.659 -23.439 1.00 69.38 72 VAL A O 1
ATOM 500 N N . ALA A 1 73 ? -6.575 -16.143 -21.333 1.00 73.50 73 ALA A N 1
ATOM 501 C CA . ALA A 1 73 ? -7.852 -15.502 -21.655 1.00 73.50 73 ALA A CA 1
ATOM 502 C C . ALA A 1 73 ? -7.775 -13.968 -21.564 1.00 73.50 73 ALA A C 1
ATOM 504 O O . ALA A 1 73 ? -7.382 -13.427 -20.532 1.00 73.50 73 ALA A O 1
ATOM 505 N N . TYR A 1 74 ? -8.232 -13.275 -22.610 1.00 63.53 74 TYR A N 1
ATOM 506 C CA . TYR A 1 74 ? -8.362 -11.822 -22.697 1.00 63.53 74 TYR A CA 1
ATOM 507 C C . TYR A 1 74 ? -9.828 -11.401 -22.521 1.00 63.53 74 TYR A C 1
ATOM 509 O O . TYR A 1 74 ? -10.690 -11.690 -23.361 1.00 63.53 74 TYR A O 1
ATOM 517 N N . PRO A 1 75 ? -10.166 -10.678 -21.445 1.00 53.12 75 PRO A N 1
ATOM 518 C CA . PRO A 1 75 ? -11.510 -10.142 -21.283 1.00 53.12 75 PRO A CA 1
ATOM 519 C C . PRO A 1 75 ? -11.759 -8.970 -22.258 1.00 53.12 75 PRO A C 1
ATOM 521 O O . PRO A 1 75 ? -11.338 -7.843 -22.017 1.00 53.12 75 PRO A O 1
ATOM 524 N N . ARG A 1 76 ? -12.494 -9.218 -23.358 1.00 48.38 76 ARG A N 1
ATOM 525 C CA . ARG A 1 76 ? -12.812 -8.213 -24.406 1.00 48.38 76 ARG A CA 1
ATOM 526 C C . ARG A 1 76 ? -13.971 -7.265 -24.099 1.00 48.38 76 ARG A C 1
ATOM 528 O O . ARG A 1 76 ? -14.148 -6.263 -24.790 1.00 48.38 76 ARG A O 1
ATOM 535 N N . ARG A 1 7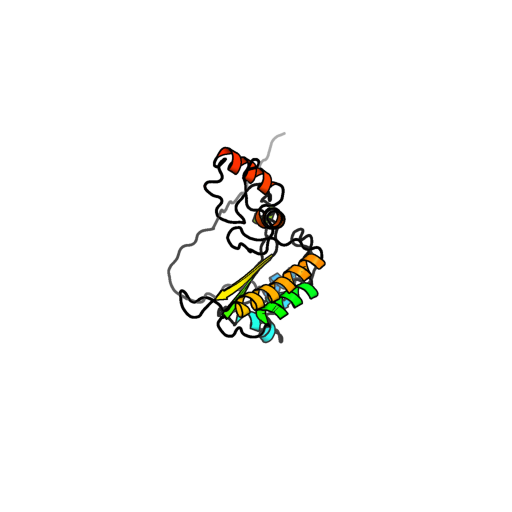7 ? -14.812 -7.561 -23.107 1.00 42.16 77 ARG A N 1
ATOM 536 C CA . ARG A 1 77 ? -15.938 -6.685 -22.749 1.00 42.16 77 ARG A CA 1
ATOM 537 C C . ARG A 1 77 ? -15.690 -6.038 -21.403 1.00 42.16 77 ARG A C 1
ATOM 539 O O . ARG A 1 77 ? -15.474 -6.727 -20.412 1.00 42.16 77 ARG A O 1
ATOM 546 N N . ARG A 1 78 ? -15.906 -4.721 -21.362 1.00 39.06 78 ARG A N 1
ATOM 547 C CA . ARG A 1 78 ? -16.222 -3.935 -20.163 1.00 39.06 78 ARG A CA 1
ATOM 548 C C . ARG A 1 78 ? -17.582 -4.380 -19.599 1.00 39.06 78 ARG A C 1
ATOM 550 O O . ARG A 1 78 ? -18.523 -3.604 -19.496 1.00 39.06 78 ARG A O 1
ATOM 557 N N . ARG A 1 79 ? -17.736 -5.671 -19.303 1.00 33.31 79 ARG A N 1
ATOM 558 C CA . ARG A 1 79 ? -18.757 -6.155 -18.385 1.00 33.31 79 ARG A CA 1
ATOM 559 C C . ARG A 1 79 ? -18.063 -6.166 -17.045 1.00 33.31 79 ARG A C 1
ATOM 561 O O . ARG A 1 79 ? -17.270 -7.058 -16.774 1.00 33.31 79 ARG A O 1
ATOM 568 N N . SER A 1 80 ? -18.325 -5.123 -16.269 1.00 34.00 80 SER A N 1
ATOM 569 C CA . SER A 1 80 ? -17.918 -5.004 -14.879 1.00 34.00 80 SER A CA 1
ATOM 570 C C . SER A 1 80 ? -18.346 -6.283 -14.163 1.00 34.00 80 SER A C 1
ATOM 572 O O . SER A 1 80 ? -19.525 -6.489 -13.862 1.00 34.00 80 SER A O 1
ATOM 574 N N . PHE A 1 81 ? -17.411 -7.213 -13.988 1.00 33.12 81 PHE A N 1
ATOM 575 C CA . PHE A 1 81 ? -17.621 -8.365 -13.136 1.00 33.12 81 PHE A CA 1
ATOM 576 C C . PHE A 1 81 ? -17.550 -7.820 -11.711 1.00 33.12 81 PHE A C 1
ATOM 578 O O . PHE A 1 81 ? -16.481 -7.703 -11.134 1.00 33.12 81 PHE A O 1
ATOM 585 N N . GLY A 1 82 ? -18.703 -7.399 -11.190 1.00 33.50 82 GLY A N 1
ATOM 586 C CA . GLY A 1 82 ? -18.763 -6.635 -9.942 1.00 33.50 82 GLY A CA 1
ATOM 587 C C . GLY A 1 82 ? -18.493 -5.149 -10.169 1.00 33.50 82 GLY A C 1
ATOM 588 O O . GLY A 1 82 ? -17.854 -4.747 -11.144 1.00 33.50 82 GLY A O 1
ATOM 589 N N . ARG A 1 83 ? -19.078 -4.316 -9.312 1.00 37.84 83 ARG A N 1
ATOM 590 C CA . ARG A 1 83 ? -18.919 -2.866 -9.355 1.00 37.84 83 ARG A CA 1
ATOM 591 C C . ARG A 1 83 ? -17.491 -2.539 -8.912 1.00 37.84 83 ARG A C 1
ATOM 593 O O . ARG A 1 83 ? -17.245 -2.305 -7.744 1.00 37.84 83 ARG A O 1
ATOM 600 N N . VAL A 1 84 ? -16.555 -2.500 -9.854 1.00 48.06 84 VAL A N 1
ATOM 601 C CA . VAL A 1 84 ? -15.293 -1.786 -9.649 1.00 48.06 84 VAL A CA 1
ATOM 602 C C . VAL A 1 84 ? -15.617 -0.326 -9.922 1.00 48.06 84 VAL A C 1
ATOM 604 O O . VAL A 1 84 ? -15.859 0.027 -11.076 1.00 48.06 84 VAL A O 1
ATOM 607 N N . GLU A 1 85 ? -15.737 0.503 -8.886 1.00 56.66 85 GLU A N 1
ATOM 608 C CA . GLU A 1 85 ? -16.081 1.919 -9.093 1.00 56.66 85 GLU A CA 1
ATOM 609 C C . GLU A 1 85 ? -15.030 2.626 -9.964 1.00 56.66 85 GLU A C 1
ATOM 611 O O . GLU A 1 85 ? -15.404 3.446 -10.803 1.00 56.66 85 GLU A O 1
ATOM 616 N N . THR A 1 86 ? -13.764 2.183 -9.896 1.00 75.62 86 THR A N 1
ATOM 617 C CA . THR A 1 86 ? -12.669 2.689 -10.736 1.00 75.62 86 THR A CA 1
ATOM 618 C C . THR A 1 86 ? -11.692 1.563 -11.127 1.00 75.62 86 THR A C 1
ATOM 620 O O . THR A 1 86 ? -10.747 1.286 -10.394 1.00 75.62 86 THR A O 1
ATOM 623 N N . PRO A 1 87 ? -11.901 0.837 -12.244 1.00 80.44 87 PRO A N 1
ATOM 624 C CA . PRO A 1 87 ? -10.957 -0.189 -12.691 1.00 80.44 87 PRO A CA 1
ATOM 625 C C . PRO A 1 87 ? -9.638 0.425 -13.174 1.00 80.44 87 PRO A C 1
ATOM 627 O O . PRO A 1 87 ? -9.625 1.548 -13.681 1.00 80.44 87 PRO A O 1
ATOM 630 N N . LEU A 1 88 ? -8.546 -0.347 -13.096 1.00 84.62 88 LEU A N 1
ATOM 631 C CA . LEU A 1 88 ? -7.286 0.037 -13.733 1.00 84.62 88 LEU A CA 1
ATOM 632 C C . LEU A 1 88 ? -7.514 0.210 -15.239 1.00 84.62 88 LEU A C 1
ATOM 634 O O . LEU A 1 88 ? -8.002 -0.690 -15.922 1.00 84.62 88 LEU A O 1
ATOM 638 N N . ASN A 1 89 ? -7.172 1.387 -15.748 1.00 85.31 89 ASN A N 1
ATOM 639 C CA . ASN A 1 89 ? -7.141 1.684 -17.172 1.00 85.31 89 ASN A CA 1
ATOM 640 C C . ASN A 1 89 ? -5.714 1.509 -17.720 1.00 85.31 89 ASN A C 1
ATOM 642 O O . ASN A 1 89 ? -4.770 1.298 -16.956 1.00 85.31 89 ASN A O 1
ATOM 646 N N . ASN A 1 90 ? -5.551 1.638 -19.039 1.00 88.38 90 ASN A N 1
ATOM 647 C CA . ASN A 1 90 ? -4.253 1.454 -19.690 1.00 88.38 90 ASN A CA 1
ATOM 648 C C . ASN A 1 90 ? -3.164 2.386 -19.122 1.00 88.38 90 ASN A C 1
ATOM 650 O O . ASN A 1 90 ? -2.044 1.948 -18.905 1.00 88.38 90 ASN A O 1
ATOM 654 N N . ALA A 1 91 ? -3.499 3.639 -18.798 1.00 88.88 91 ALA A N 1
ATOM 655 C CA . ALA A 1 91 ? -2.537 4.575 -18.217 1.00 88.88 91 ALA A CA 1
ATOM 656 C C . ALA A 1 91 ? -2.091 4.133 -16.813 1.00 88.88 91 ALA A C 1
ATOM 658 O O . ALA A 1 91 ? -0.899 4.030 -16.550 1.00 88.88 91 ALA A O 1
ATOM 659 N N . THR A 1 92 ? -3.028 3.785 -15.928 1.00 91.06 92 THR A N 1
ATOM 660 C CA . THR A 1 92 ? -2.692 3.301 -14.576 1.00 91.06 92 THR A CA 1
ATOM 661 C C . THR A 1 92 ? -1.962 1.956 -14.601 1.00 91.06 92 THR A C 1
ATOM 663 O O . THR A 1 92 ? -1.052 1.735 -13.809 1.00 91.06 92 THR A O 1
ATOM 666 N N . ALA A 1 93 ? -2.312 1.063 -15.532 1.00 91.06 93 ALA A N 1
ATOM 667 C CA . ALA A 1 93 ? -1.618 -0.207 -15.716 1.00 91.06 93 ALA A CA 1
ATOM 668 C C . ALA A 1 93 ? -0.193 0.009 -16.244 1.00 91.06 93 ALA A C 1
ATOM 670 O O . ALA A 1 93 ? 0.738 -0.657 -15.794 1.00 91.06 93 ALA A O 1
ATOM 671 N N . TRP A 1 94 ? -0.011 0.974 -17.149 1.00 91.38 94 TRP A N 1
ATOM 672 C CA . TRP A 1 94 ? 1.302 1.361 -17.644 1.00 91.38 94 TRP A CA 1
ATOM 673 C C . TRP A 1 94 ? 2.175 1.968 -16.545 1.00 91.38 94 TRP A C 1
ATOM 675 O O . TRP A 1 94 ? 3.334 1.581 -16.422 1.00 91.38 94 TRP A O 1
ATOM 685 N N . GLU A 1 95 ? 1.632 2.847 -15.699 1.00 93.75 95 GLU A N 1
ATOM 686 C CA . GLU A 1 95 ? 2.355 3.375 -14.533 1.00 93.75 95 GLU A CA 1
ATOM 687 C C . GLU A 1 95 ? 2.769 2.256 -13.572 1.00 93.75 95 GLU A C 1
ATOM 689 O O . GLU A 1 95 ? 3.909 2.240 -13.110 1.00 93.75 95 GLU A O 1
ATOM 694 N N . LEU A 1 96 ? 1.892 1.277 -13.317 1.00 92.69 96 LEU A N 1
ATOM 695 C CA . LEU A 1 96 ? 2.250 0.111 -12.509 1.00 92.69 96 LEU A CA 1
ATOM 696 C C . LEU A 1 96 ? 3.403 -0.664 -13.149 1.00 92.69 96 LEU A C 1
ATOM 698 O O . LEU A 1 96 ? 4.426 -0.877 -12.505 1.00 92.69 96 LEU A O 1
ATOM 702 N N . PHE A 1 97 ? 3.261 -1.074 -14.409 1.00 92.88 97 PHE A N 1
ATOM 703 C CA . PHE A 1 97 ? 4.244 -1.911 -15.095 1.00 92.88 97 PHE A CA 1
ATOM 704 C C . PHE A 1 97 ? 5.604 -1.216 -15.243 1.00 92.88 97 PHE A C 1
ATOM 706 O O . PHE A 1 97 ? 6.632 -1.775 -14.853 1.00 92.88 97 PHE A O 1
ATOM 713 N N . SER A 1 98 ? 5.605 0.018 -15.755 1.00 94.25 98 SER A N 1
ATOM 714 C CA . SER A 1 98 ? 6.822 0.784 -16.049 1.00 94.25 98 SER A CA 1
ATOM 715 C C . SER A 1 98 ? 7.638 1.107 -14.796 1.00 94.25 98 SER A C 1
ATOM 717 O O . SER A 1 98 ? 8.866 1.063 -14.834 1.00 94.25 98 SER A O 1
ATOM 719 N N . ASN A 1 99 ? 6.970 1.365 -13.668 1.00 93.94 99 ASN A N 1
ATOM 720 C CA . ASN A 1 99 ? 7.634 1.678 -12.406 1.00 93.94 99 ASN A CA 1
ATOM 721 C C . ASN A 1 99 ? 7.870 0.442 -11.513 1.00 93.94 99 ASN A C 1
ATOM 723 O O . ASN A 1 99 ? 8.474 0.571 -10.451 1.00 93.94 99 ASN A O 1
ATOM 727 N N . THR A 1 100 ? 7.452 -0.762 -11.916 1.00 91.81 100 THR A N 1
ATOM 728 C CA . THR A 1 100 ? 7.711 -1.996 -11.149 1.00 91.81 100 THR A CA 1
ATOM 729 C C . THR A 1 100 ? 8.477 -3.026 -11.971 1.00 91.81 100 THR A C 1
ATOM 731 O O . THR A 1 100 ? 9.702 -3.071 -11.903 1.00 91.81 100 THR A O 1
ATOM 734 N N . ALA A 1 101 ? 7.783 -3.840 -12.762 1.00 89.69 101 ALA A N 1
ATOM 735 C CA . ALA A 1 101 ? 8.360 -4.945 -13.520 1.00 89.69 101 ALA A CA 1
ATOM 736 C C . ALA A 1 101 ? 9.400 -4.489 -14.556 1.00 89.69 101 ALA A C 1
ATOM 738 O O . ALA A 1 101 ? 10.361 -5.213 -14.803 1.00 89.69 101 ALA A O 1
ATOM 739 N N . PHE A 1 102 ? 9.225 -3.296 -15.129 1.00 92.44 102 PHE A N 1
ATOM 740 C CA . PHE A 1 102 ? 10.151 -2.719 -16.107 1.00 92.44 102 PHE A CA 1
ATOM 741 C C . PHE A 1 102 ? 11.143 -1.714 -15.494 1.00 92.44 102 PHE A C 1
ATOM 743 O O . PHE A 1 102 ? 11.959 -1.127 -16.206 1.00 92.44 102 PHE A O 1
ATOM 750 N N . ALA A 1 103 ? 11.091 -1.494 -14.177 1.00 91.94 103 ALA A N 1
ATOM 751 C CA . ALA A 1 103 ? 12.000 -0.566 -13.521 1.00 91.94 103 ALA A CA 1
ATOM 752 C C . ALA A 1 103 ? 13.446 -1.104 -13.523 1.00 91.94 103 ALA A C 1
ATOM 754 O O . ALA A 1 103 ? 13.658 -2.320 -13.465 1.00 91.94 103 ALA A O 1
ATOM 755 N N . PRO A 1 104 ? 14.461 -0.217 -13.535 1.00 92.50 104 PRO A N 1
ATOM 756 C CA . PRO A 1 104 ? 15.853 -0.626 -13.409 1.00 92.50 104 PRO A CA 1
ATOM 757 C C . PRO A 1 104 ? 16.101 -1.483 -12.166 1.00 92.50 104 PRO A C 1
ATOM 759 O O . PRO A 1 104 ? 15.496 -1.284 -11.110 1.00 92.50 104 PRO A O 1
ATOM 762 N N . LYS A 1 105 ? 17.044 -2.421 -12.287 1.00 91.00 105 LYS A N 1
ATOM 763 C CA . LYS A 1 105 ? 17.442 -3.289 -11.179 1.00 91.00 105 LYS A CA 1
ATOM 764 C C . LYS A 1 105 ? 17.983 -2.454 -10.012 1.00 91.00 105 LYS A C 1
ATOM 766 O O . LYS A 1 105 ? 18.820 -1.575 -10.208 1.00 91.00 105 LYS A O 1
ATOM 771 N N . LEU A 1 106 ? 17.536 -2.775 -8.800 1.00 90.25 106 LEU A N 1
ATOM 772 C CA . LEU A 1 106 ? 18.060 -2.181 -7.571 1.00 90.25 106 LEU A CA 1
ATOM 773 C C . LEU A 1 106 ? 19.481 -2.717 -7.286 1.00 90.25 106 LEU A C 1
ATOM 775 O O . LEU A 1 106 ? 19.758 -3.887 -7.571 1.00 90.25 106 LEU A O 1
ATOM 779 N N . PRO A 1 107 ? 20.391 -1.893 -6.740 1.00 88.94 107 PRO A N 1
ATOM 780 C CA . PRO A 1 107 ? 21.799 -2.264 -6.579 1.00 88.94 107 PRO A CA 1
ATOM 781 C C . PRO A 1 107 ? 22.034 -3.342 -5.507 1.00 88.94 107 PRO A C 1
ATOM 783 O O . PRO A 1 107 ? 22.900 -4.197 -5.680 1.00 88.94 107 PRO A O 1
ATOM 786 N N . ASP A 1 108 ? 21.256 -3.322 -4.425 1.00 88.75 108 ASP A N 1
ATOM 787 C CA . ASP A 1 108 ? 21.419 -4.136 -3.210 1.00 88.75 108 ASP A CA 1
ATOM 788 C C . ASP A 1 108 ? 20.192 -5.012 -2.889 1.00 88.75 108 ASP A C 1
ATOM 790 O O . ASP A 1 108 ? 20.175 -5.734 -1.891 1.00 88.75 108 ASP A O 1
ATOM 794 N N . ALA A 1 109 ? 19.161 -4.981 -3.738 1.00 89.75 109 ALA A N 1
ATOM 795 C CA . ALA A 1 109 ? 17.903 -5.676 -3.498 1.00 89.75 109 ALA A CA 1
ATOM 796 C C . ALA A 1 109 ? 17.313 -6.294 -4.769 1.00 89.75 109 ALA A C 1
ATOM 798 O O . ALA A 1 109 ? 17.581 -5.888 -5.898 1.00 89.75 109 ALA A O 1
ATOM 799 N N . SER A 1 110 ? 16.450 -7.285 -4.574 1.00 90.31 110 SER A N 1
ATOM 800 C CA . SER A 1 110 ? 15.587 -7.826 -5.620 1.00 90.31 110 SER A CA 1
ATOM 801 C C . SER A 1 110 ? 14.147 -7.421 -5.348 1.00 90.31 110 SER A C 1
ATOM 803 O O . SER A 1 110 ? 13.591 -7.785 -4.311 1.00 90.31 110 SER A O 1
ATOM 805 N N . ALA A 1 111 ? 13.533 -6.706 -6.287 1.00 90.88 111 ALA A N 1
ATOM 806 C CA . ALA A 1 111 ? 12.123 -6.349 -6.214 1.00 90.88 111 ALA A CA 1
ATOM 807 C C . ALA A 1 111 ? 11.235 -7.434 -6.840 1.00 90.88 111 ALA A C 1
ATOM 809 O O . ALA A 1 111 ? 11.644 -8.183 -7.733 1.00 90.88 111 ALA A O 1
ATOM 810 N N . SER A 1 112 ? 10.013 -7.557 -6.341 1.00 88.81 112 SER A N 1
ATOM 811 C CA . SER A 1 112 ? 8.999 -8.443 -6.897 1.00 88.81 112 SER A CA 1
ATOM 812 C C . SER A 1 112 ? 7.623 -8.083 -6.399 1.00 88.81 112 SER A C 1
ATOM 814 O O . SER A 1 112 ? 7.493 -7.578 -5.292 1.00 88.81 112 SER A O 1
ATOM 816 N N . GLY A 1 113 ? 6.603 -8.546 -7.094 1.00 87.62 113 GLY A N 1
ATOM 817 C CA . GLY A 1 113 ? 5.252 -8.444 -6.595 1.00 87.62 113 GLY A CA 1
ATOM 818 C C . GLY A 1 113 ? 4.312 -9.353 -7.341 1.00 87.62 113 GLY A C 1
ATOM 819 O O . GLY A 1 113 ? 4.742 -10.189 -8.139 1.00 87.62 113 GLY A O 1
ATOM 820 N N . PHE A 1 114 ? 3.035 -9.159 -7.068 1.00 86.94 114 PHE A N 1
ATOM 821 C CA . PHE A 1 114 ? 1.954 -9.847 -7.744 1.00 86.94 114 PHE A CA 1
ATOM 822 C C . PHE A 1 114 ? 0.738 -8.933 -7.854 1.00 86.94 114 PHE A C 1
ATOM 824 O O . PHE A 1 114 ? 0.561 -7.991 -7.074 1.00 86.94 114 PHE A O 1
ATOM 831 N N . VAL A 1 115 ? -0.085 -9.239 -8.851 1.00 88.38 115 VAL A N 1
ATOM 832 C CA . VAL A 1 115 ? -1.433 -8.707 -8.996 1.00 88.38 115 VAL A CA 1
ATOM 833 C C . VAL A 1 115 ? -2.373 -9.889 -8.828 1.00 88.38 115 VAL A C 1
ATOM 835 O O . VAL A 1 115 ? -2.507 -10.711 -9.732 1.00 88.38 115 VAL A O 1
ATOM 838 N N . ASP A 1 116 ? -2.989 -9.987 -7.659 1.00 83.38 116 ASP A N 1
ATOM 839 C CA . ASP A 1 116 ? -3.968 -11.024 -7.367 1.00 83.38 116 ASP A CA 1
ATOM 840 C C . ASP A 1 116 ? -5.353 -10.557 -7.800 1.00 83.38 116 ASP A C 1
ATOM 842 O O . ASP A 1 116 ? -5.780 -9.441 -7.490 1.00 83.38 116 ASP A O 1
ATOM 846 N N . ILE A 1 117 ? -6.071 -11.438 -8.496 1.00 80.75 117 ILE A N 1
ATOM 847 C CA . ILE A 1 117 ? -7.456 -11.205 -8.898 1.00 80.75 117 ILE A CA 1
ATOM 848 C C . ILE A 1 117 ? -8.368 -11.744 -7.804 1.00 80.75 117 ILE A C 1
ATOM 850 O O . ILE A 1 117 ? -8.378 -12.935 -7.493 1.00 80.75 117 ILE A O 1
ATOM 854 N N . TRP A 1 118 ? -9.120 -10.835 -7.209 1.00 74.88 118 TRP A N 1
ATOM 855 C CA . TRP A 1 118 ? -10.072 -11.079 -6.140 1.00 74.88 118 TRP A CA 1
ATOM 856 C C . TRP A 1 118 ? -11.505 -11.000 -6.674 1.00 74.88 118 TRP A C 1
ATOM 858 O O . TRP A 1 118 ? -11.753 -10.727 -7.849 1.00 74.88 118 TRP A O 1
ATOM 868 N N . GLY A 1 119 ? -12.476 -11.296 -5.814 1.00 73.25 119 GLY A N 1
ATOM 869 C CA . GLY A 1 119 ? -13.893 -11.276 -6.161 1.00 73.25 119 GLY A CA 1
ATOM 870 C C . GLY A 1 119 ? -14.512 -12.672 -6.242 1.00 73.25 119 GLY A C 1
ATOM 871 O O . GLY A 1 119 ? -14.174 -13.589 -5.496 1.00 73.25 119 GLY A O 1
ATOM 872 N N . GLY A 1 120 ? -15.494 -12.832 -7.127 1.00 71.12 120 GLY A N 1
ATOM 873 C CA . GLY A 1 120 ? -16.276 -14.066 -7.239 1.00 71.12 120 GLY A CA 1
ATOM 874 C C . GLY A 1 120 ? -17.508 -14.105 -6.327 1.00 71.12 120 GLY A C 1
ATOM 875 O O . GLY A 1 120 ? -17.904 -13.111 -5.722 1.00 71.12 120 GLY A O 1
ATOM 876 N N . LYS A 1 121 ? -18.191 -15.257 -6.292 1.00 73.00 121 LYS A N 1
ATOM 877 C CA . LYS A 1 121 ? -19.504 -15.400 -5.629 1.00 73.00 121 LYS A CA 1
ATOM 878 C C . LYS A 1 121 ? -19.438 -15.179 -4.114 1.00 73.00 121 LYS A C 1
ATOM 880 O O . LYS A 1 121 ? -20.394 -14.658 -3.555 1.00 73.00 121 LYS A O 1
ATOM 885 N N . TYR A 1 122 ? -18.338 -15.586 -3.480 1.00 70.31 122 TYR A N 1
ATOM 886 C CA . TYR A 1 122 ? -18.138 -15.440 -2.039 1.00 70.31 122 TYR A CA 1
ATOM 887 C C . TYR A 1 122 ? -17.960 -13.970 -1.644 1.00 70.31 122 TYR A C 1
ATOM 889 O O . TYR A 1 122 ? -18.750 -13.463 -0.858 1.00 70.31 122 TYR A O 1
ATOM 897 N N . ALA A 1 123 ? -17.002 -13.282 -2.273 1.00 69.44 123 ALA A N 1
ATOM 898 C CA . ALA A 1 123 ? -16.693 -11.865 -2.067 1.00 69.44 123 ALA A CA 1
ATOM 899 C C . ALA A 1 123 ? -17.948 -10.971 -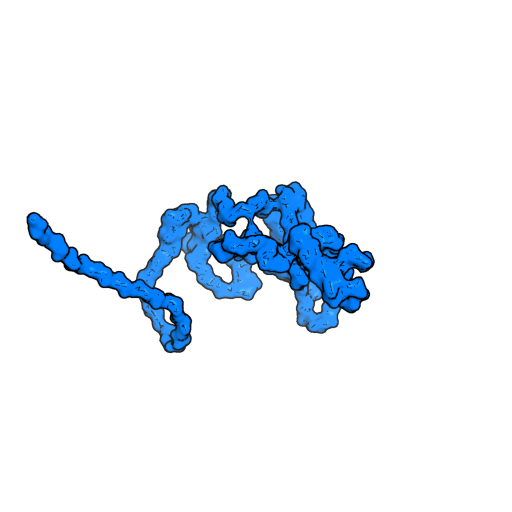2.163 1.00 69.44 123 ALA A C 1
ATOM 901 O O . ALA A 1 123 ? -18.268 -10.222 -1.248 1.00 69.44 123 ALA A O 1
ATOM 902 N N . LYS A 1 124 ? -18.779 -11.196 -3.191 1.00 68.00 124 LYS A N 1
ATOM 903 C CA . LYS A 1 124 ? -20.062 -10.489 -3.391 1.00 68.00 124 LYS A CA 1
ATOM 904 C C . LYS A 1 124 ? -21.089 -10.663 -2.267 1.00 68.00 124 LYS A C 1
ATOM 906 O O . LYS A 1 124 ? -22.063 -9.915 -2.215 1.00 68.00 124 LYS A O 1
ATOM 911 N N . GLY A 1 125 ? -20.955 -11.704 -1.449 1.00 70.94 125 GLY A N 1
ATOM 912 C CA . GLY A 1 125 ? -21.872 -12.002 -0.351 1.00 70.94 125 GLY A CA 1
ATOM 913 C C . GLY A 1 125 ? -21.466 -11.368 0.978 1.00 70.94 125 GLY A C 1
ATOM 914 O O . GLY A 1 125 ? -22.282 -11.350 1.901 1.00 70.94 125 GLY A O 1
ATOM 915 N N . VAL A 1 126 ? -20.236 -10.863 1.093 1.00 72.75 126 VAL A N 1
ATOM 916 C CA . VAL A 1 126 ? -19.709 -10.315 2.344 1.00 72.75 126 VAL A CA 1
ATOM 917 C C . VAL A 1 126 ? -19.870 -8.798 2.343 1.00 72.75 126 VAL A C 1
ATOM 919 O O . VAL A 1 126 ? -19.548 -8.112 1.377 1.00 72.75 126 VAL A O 1
ATOM 922 N N . LYS A 1 127 ? -20.420 -8.258 3.432 1.00 73.12 127 LYS A N 1
ATOM 923 C CA . LYS A 1 127 ? -20.542 -6.808 3.613 1.00 73.12 127 LYS A CA 1
ATOM 924 C C . LYS A 1 127 ? -19.238 -6.268 4.186 1.00 73.12 127 LYS A C 1
ATOM 926 O O . LYS A 1 127 ? -18.752 -6.809 5.174 1.00 73.12 127 LYS A O 1
ATOM 931 N N . ALA A 1 128 ? -18.751 -5.154 3.646 1.00 69.25 128 ALA A N 1
ATOM 932 C CA . ALA A 1 128 ? -17.512 -4.507 4.091 1.00 69.25 128 ALA A CA 1
ATOM 933 C C . ALA A 1 128 ? -17.503 -4.087 5.579 1.00 69.25 128 ALA A C 1
ATOM 935 O O . ALA A 1 128 ? -16.456 -3.759 6.124 1.00 69.25 128 ALA A O 1
ATOM 936 N N . ASP A 1 129 ? -18.657 -4.062 6.252 1.00 71.81 129 ASP A N 1
ATOM 937 C CA . ASP A 1 129 ? -18.784 -3.741 7.676 1.00 71.81 129 ASP A CA 1
ATOM 938 C C . ASP A 1 129 ? -19.158 -4.944 8.562 1.00 71.81 129 ASP A C 1
ATOM 940 O O . ASP A 1 129 ? -19.408 -4.770 9.761 1.00 71.81 129 ASP A O 1
ATOM 944 N N . ALA A 1 130 ? -19.188 -6.153 7.984 1.00 76.00 130 ALA A N 1
ATOM 945 C CA . ALA A 1 130 ? -19.420 -7.405 8.703 1.00 76.00 130 ALA A CA 1
ATOM 946 C C . ALA A 1 130 ? -18.219 -7.820 9.566 1.00 76.00 130 ALA A C 1
ATOM 948 O O . ALA A 1 130 ? -18.373 -8.598 10.506 1.00 76.00 130 ALA A O 1
ATOM 949 N N . SER A 1 131 ? -17.029 -7.301 9.265 1.00 74.38 131 SER A N 1
ATOM 950 C CA . SER A 1 131 ? -15.821 -7.507 10.057 1.00 74.38 131 SER A CA 1
ATOM 951 C C . SER A 1 131 ? -14.945 -6.250 10.036 1.00 74.38 131 SER A C 1
ATOM 953 O O . SER A 1 131 ? -15.295 -5.248 9.416 1.00 74.38 131 SER A O 1
ATOM 955 N N . ALA A 1 132 ? -13.799 -6.285 10.720 1.00 70.81 132 ALA A N 1
ATOM 956 C CA . ALA A 1 132 ? -12.807 -5.208 10.647 1.00 70.81 132 ALA A CA 1
ATOM 957 C C . ALA A 1 132 ? -12.126 -5.107 9.265 1.00 70.81 132 ALA A C 1
ATOM 959 O O . ALA A 1 132 ? -11.388 -4.158 9.014 1.00 70.81 132 ALA A O 1
ATOM 960 N N . TRP A 1 133 ? -12.358 -6.085 8.389 1.00 70.19 133 TRP A N 1
ATOM 961 C CA . TRP A 1 133 ? -11.817 -6.161 7.043 1.00 70.19 133 TRP A CA 1
ATOM 962 C C . TRP A 1 133 ? -12.733 -5.463 6.032 1.00 70.19 133 TRP A C 1
ATOM 964 O O . TRP A 1 133 ? -13.915 -5.786 5.940 1.00 70.19 133 TRP A O 1
ATOM 974 N N . LYS A 1 134 ? -12.179 -4.520 5.255 1.00 72.50 134 LYS A N 1
ATOM 975 C CA . LYS A 1 134 ? -12.926 -3.699 4.282 1.00 72.50 134 LYS A CA 1
ATOM 976 C C . LYS A 1 134 ? -12.983 -4.292 2.865 1.00 72.50 134 LYS A C 1
ATOM 978 O O . LYS A 1 134 ? -13.855 -3.925 2.082 1.00 72.50 134 LYS A O 1
ATOM 983 N N . HIS A 1 135 ? -12.045 -5.161 2.491 1.00 67.19 135 HIS A N 1
ATOM 984 C CA . HIS A 1 135 ? -11.694 -5.404 1.080 1.00 67.19 135 HIS A CA 1
ATOM 985 C C . HIS A 1 135 ? -12.515 -6.476 0.356 1.00 67.19 135 HIS A C 1
ATOM 987 O O . HIS A 1 135 ? -12.076 -6.989 -0.671 1.00 67.19 135 HIS A O 1
ATOM 993 N N . ASP A 1 136 ? -13.703 -6.807 0.855 1.00 64.31 136 ASP A N 1
ATOM 994 C CA . ASP A 1 136 ? -14.483 -7.936 0.345 1.00 64.31 136 ASP A CA 1
ATOM 995 C C . ASP A 1 136 ? -15.125 -7.713 -1.037 1.00 64.31 136 ASP A C 1
ATOM 997 O O . ASP A 1 136 ? -15.584 -8.676 -1.638 1.00 64.31 136 ASP A O 1
ATOM 1001 N N . ASP A 1 137 ? -15.110 -6.491 -1.586 1.00 69.19 137 ASP A N 1
ATOM 1002 C CA . ASP A 1 137 ? -15.610 -6.191 -2.947 1.00 69.19 137 AS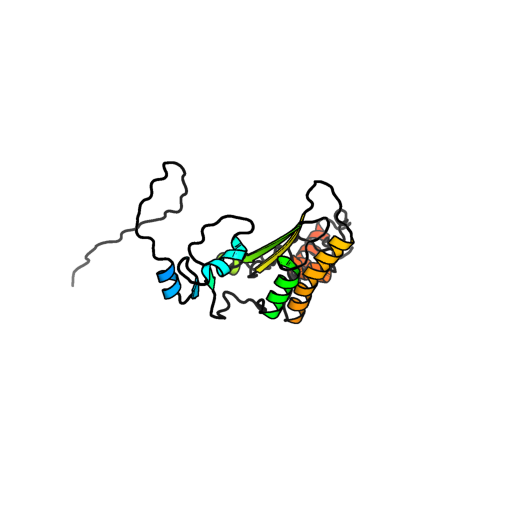P A CA 1
ATOM 1003 C C . ASP A 1 137 ? -14.529 -5.608 -3.884 1.00 69.19 137 ASP A C 1
ATOM 1005 O O . ASP A 1 137 ? -14.825 -4.974 -4.896 1.00 69.19 137 ASP A O 1
ATOM 1009 N N . ASN A 1 138 ? -13.246 -5.816 -3.566 1.00 73.62 138 ASN A N 1
ATOM 1010 C CA . ASN A 1 138 ? -12.139 -5.402 -4.431 1.00 73.62 138 ASN A CA 1
ATOM 1011 C C . ASN A 1 138 ? -11.826 -6.465 -5.499 1.00 73.62 138 ASN A C 1
ATOM 1013 O O . ASN A 1 138 ? -11.797 -7.659 -5.211 1.00 73.62 138 ASN A O 1
ATOM 1017 N N . LEU A 1 139 ? -11.540 -6.026 -6.733 1.00 76.38 139 LEU A N 1
ATOM 1018 C CA . LEU A 1 139 ? -11.150 -6.915 -7.841 1.00 76.38 139 LEU A CA 1
ATOM 1019 C C . LEU A 1 139 ? -9.649 -7.225 -7.861 1.00 76.38 139 LEU A C 1
ATOM 1021 O O . LEU A 1 139 ? -9.264 -8.297 -8.311 1.00 76.38 139 LEU A O 1
ATOM 1025 N N . HIS A 1 140 ? -8.800 -6.301 -7.415 1.00 81.94 140 HIS A N 1
ATOM 1026 C CA . HIS A 1 140 ? -7.350 -6.469 -7.488 1.00 81.94 140 HIS A CA 1
ATOM 1027 C C . HIS A 1 140 ? -6.692 -6.198 -6.141 1.00 81.94 140 HIS A C 1
ATOM 1029 O O . HIS A 1 140 ? -6.979 -5.186 -5.499 1.00 81.94 140 HIS A O 1
ATOM 1035 N N . LEU A 1 141 ? -5.750 -7.063 -5.776 1.00 83.62 141 LEU A N 1
ATOM 1036 C CA . LEU A 1 141 ? -4.705 -6.771 -4.805 1.00 83.62 141 LEU A CA 1
ATOM 1037 C C . LEU A 1 141 ? -3.384 -6.629 -5.559 1.00 83.62 141 LEU A C 1
ATOM 1039 O O . LEU A 1 141 ? -2.943 -7.557 -6.227 1.00 83.62 141 LEU A O 1
ATOM 1043 N N . VAL A 1 142 ? -2.740 -5.472 -5.423 1.00 89.38 142 VAL A N 1
ATOM 1044 C CA . VAL A 1 142 ? -1.398 -5.231 -5.957 1.00 89.38 142 VAL A CA 1
ATOM 1045 C C . VAL A 1 142 ? -0.422 -5.156 -4.792 1.00 89.38 142 VAL A C 1
ATOM 1047 O O . VAL A 1 142 ? -0.565 -4.298 -3.922 1.00 89.38 142 VAL A O 1
ATOM 1050 N N . ARG A 1 143 ? 0.575 -6.041 -4.780 1.00 89.00 143 ARG A N 1
ATOM 1051 C CA . ARG A 1 143 ? 1.644 -6.043 -3.776 1.00 89.00 143 ARG A CA 1
ATOM 1052 C C . ARG A 1 143 ? 2.996 -5.906 -4.454 1.00 89.00 143 ARG A C 1
ATOM 1054 O O . ARG A 1 143 ? 3.238 -6.560 -5.465 1.00 89.00 143 ARG A O 1
ATOM 1061 N N . TRP A 1 144 ? 3.877 -5.092 -3.877 1.00 90.44 144 TRP A N 1
ATOM 1062 C CA . TRP A 1 144 ? 5.246 -4.893 -4.347 1.00 90.44 144 TRP A CA 1
ATOM 1063 C C . TRP A 1 144 ? 6.214 -4.906 -3.158 1.00 90.44 144 TRP A C 1
ATOM 1065 O O . TRP A 1 144 ? 6.106 -4.083 -2.255 1.00 90.44 144 TRP A O 1
ATOM 1075 N N . ASP A 1 145 ? 7.155 -5.848 -3.159 1.00 88.62 145 ASP A N 1
ATOM 1076 C CA . ASP A 1 145 ? 8.119 -6.112 -2.088 1.00 88.62 145 ASP A CA 1
ATOM 1077 C C . ASP A 1 145 ? 9.564 -6.066 -2.607 1.00 88.62 145 ASP A C 1
ATOM 1079 O O . ASP A 1 145 ? 9.837 -6.390 -3.765 1.00 88.62 145 ASP A O 1
ATOM 1083 N N . MET A 1 146 ? 10.508 -5.746 -1.720 1.00 88.75 146 MET A N 1
ATOM 1084 C CA . MET A 1 146 ? 11.941 -5.962 -1.937 1.00 88.75 146 MET A CA 1
ATOM 1085 C C . MET A 1 146 ? 12.471 -7.030 -0.992 1.00 88.75 146 MET A C 1
ATOM 1087 O O . MET A 1 146 ? 11.996 -7.189 0.131 1.00 88.75 146 MET A O 1
ATOM 1091 N N . ARG A 1 147 ? 13.469 -7.773 -1.461 1.00 89.38 147 ARG A N 1
ATOM 1092 C CA . ARG A 1 147 ? 14.173 -8.798 -0.692 1.00 89.38 147 ARG A CA 1
ATOM 1093 C C . ARG A 1 147 ? 15.678 -8.631 -0.854 1.00 89.38 147 ARG A C 1
ATOM 1095 O O . ARG A 1 147 ? 16.152 -8.358 -1.957 1.00 89.38 147 ARG A O 1
ATOM 1102 N N . SER A 1 148 ? 16.412 -8.828 0.233 1.00 86.94 148 SER A N 1
ATOM 1103 C CA . SER A 1 148 ? 17.868 -8.955 0.240 1.00 86.94 148 SER A CA 1
ATOM 1104 C C . SER A 1 148 ? 18.270 -10.408 -0.036 1.00 86.94 148 SER A C 1
ATOM 1106 O O . SER A 1 148 ? 17.478 -11.338 0.132 1.00 86.94 148 SER A O 1
ATOM 1108 N N . SER A 1 149 ? 19.518 -10.621 -0.450 1.00 82.00 149 SER A N 1
ATOM 1109 C CA . SER A 1 149 ? 20.094 -11.962 -0.622 1.00 82.00 149 SER A CA 1
ATOM 1110 C C . SER A 1 149 ? 20.554 -12.607 0.692 1.00 82.00 149 SER A C 1
ATOM 1112 O O . SER A 1 149 ? 20.909 -13.782 0.698 1.00 82.00 149 SER A O 1
ATOM 1114 N N . ALA A 1 150 ? 20.567 -11.853 1.793 1.00 84.38 150 ALA A N 1
ATOM 1115 C CA . ALA A 1 150 ? 21.007 -12.305 3.107 1.00 84.38 150 ALA A CA 1
ATOM 1116 C C . ALA A 1 150 ? 20.032 -11.860 4.203 1.00 84.38 150 ALA A C 1
ATOM 1118 O O . ALA A 1 150 ? 19.382 -10.816 4.101 1.00 84.38 150 ALA A O 1
ATOM 1119 N N . PHE A 1 151 ? 19.945 -12.665 5.259 1.00 79.19 151 PHE A N 1
ATOM 1120 C CA . PHE A 1 151 ? 19.132 -12.372 6.434 1.00 79.19 151 PHE A CA 1
ATOM 1121 C C . PHE A 1 151 ? 19.724 -11.196 7.229 1.00 79.19 151 PHE A C 1
ATOM 1123 O O . PHE A 1 151 ? 20.942 -11.090 7.351 1.00 79.19 151 PHE A O 1
ATOM 1130 N N . ASN A 1 152 ? 18.862 -10.342 7.793 1.00 83.25 152 ASN A N 1
ATOM 1131 C CA . ASN A 1 152 ? 19.235 -9.218 8.664 1.00 83.25 152 ASN A CA 1
ATOM 1132 C C . ASN A 1 152 ? 20.183 -8.174 8.033 1.00 83.25 152 ASN A C 1
ATOM 1134 O O . ASN A 1 152 ? 21.052 -7.623 8.705 1.00 83.25 152 ASN A O 1
ATOM 1138 N N . VAL A 1 153 ? 20.021 -7.906 6.736 1.00 85.56 153 VAL A N 1
ATOM 1139 C CA . VAL A 1 153 ? 20.712 -6.807 6.049 1.00 85.56 153 VAL A CA 1
ATOM 1140 C C . VAL A 1 153 ? 19.733 -5.658 5.856 1.00 85.56 153 VAL A C 1
ATOM 1142 O O . VAL A 1 153 ? 18.654 -5.855 5.298 1.00 85.56 153 VAL A O 1
ATOM 1145 N N . SER A 1 154 ? 20.111 -4.467 6.315 1.00 86.88 154 SER A N 1
ATOM 1146 C CA . SER A 1 154 ? 19.362 -3.244 6.032 1.00 86.88 154 SER A CA 1
ATOM 1147 C C . SER A 1 154 ? 19.476 -2.888 4.554 1.00 86.88 154 SER A C 1
ATOM 1149 O O . SER A 1 154 ? 20.559 -2.965 3.975 1.00 86.88 154 SER A O 1
ATOM 1151 N N . PHE A 1 155 ? 18.368 -2.468 3.954 1.00 88.88 155 PHE A N 1
ATOM 1152 C CA . PHE A 1 155 ? 18.387 -1.876 2.620 1.00 88.88 155 PHE A CA 1
ATOM 1153 C C . PHE A 1 155 ? 18.997 -0.477 2.675 1.00 88.88 155 PHE A C 1
ATOM 1155 O O . PHE A 1 155 ? 18.844 0.229 3.672 1.00 88.88 155 PHE A O 1
ATOM 1162 N N . ALA A 1 156 ? 19.649 -0.054 1.594 1.00 90.62 156 ALA A N 1
ATOM 1163 C CA . ALA A 1 156 ? 20.047 1.337 1.453 1.00 90.62 156 ALA A CA 1
ATOM 1164 C C . ALA A 1 156 ? 18.811 2.255 1.410 1.00 90.62 156 ALA A C 1
ATOM 1166 O O . ALA A 1 156 ? 17.834 1.968 0.708 1.00 90.62 156 ALA A O 1
ATOM 1167 N N . ASP A 1 157 ? 18.877 3.408 2.081 1.00 92.19 157 ASP A N 1
ATOM 1168 C CA . ASP A 1 157 ? 17.795 4.406 2.080 1.00 92.19 157 ASP A CA 1
ATOM 1169 C C . ASP A 1 157 ? 17.405 4.834 0.657 1.00 92.19 157 ASP A C 1
ATOM 1171 O O . ASP A 1 157 ? 16.228 5.041 0.350 1.00 92.19 157 ASP A O 1
ATOM 1175 N N . SER A 1 158 ? 18.386 4.924 -0.246 1.00 93.00 158 SER A N 1
ATOM 1176 C CA . SER A 1 158 ? 18.175 5.237 -1.663 1.00 93.00 158 SER A CA 1
ATOM 1177 C C . SER A 1 158 ? 17.370 4.155 -2.387 1.00 93.00 158 SER A C 1
ATOM 1179 O O . SER A 1 158 ? 16.493 4.479 -3.191 1.00 93.00 158 SER A O 1
ATOM 1181 N N . THR A 1 159 ? 17.605 2.881 -2.073 1.00 91.81 159 THR A N 1
ATOM 1182 C CA . THR A 1 159 ? 16.850 1.741 -2.602 1.00 91.81 159 THR A CA 1
ATOM 1183 C C . THR A 1 159 ? 15.414 1.761 -2.096 1.00 91.81 159 THR A C 1
ATOM 1185 O O . THR A 1 159 ? 14.480 1.664 -2.898 1.00 91.81 159 THR A O 1
ATOM 1188 N N . MET A 1 160 ? 15.219 1.976 -0.790 1.00 90.31 160 MET A N 1
ATOM 1189 C CA . MET A 1 160 ? 13.884 2.103 -0.200 1.00 90.31 160 MET A CA 1
ATOM 1190 C C . MET A 1 160 ? 13.111 3.279 -0.809 1.00 90.31 160 MET A C 1
ATOM 1192 O O . MET A 1 160 ? 11.954 3.129 -1.209 1.00 90.31 160 MET A O 1
ATOM 1196 N N . THR A 1 161 ? 13.772 4.431 -0.944 1.00 92.06 161 THR A N 1
ATOM 1197 C CA . THR A 1 161 ? 13.207 5.646 -1.544 1.00 92.06 161 THR A CA 1
ATOM 1198 C C . THR A 1 161 ? 12.819 5.419 -3.001 1.00 92.06 161 THR A C 1
ATOM 1200 O O . THR A 1 161 ? 11.714 5.782 -3.401 1.00 92.06 161 THR A O 1
ATOM 1203 N N . THR A 1 162 ? 13.688 4.777 -3.786 1.00 92.56 162 THR A N 1
ATOM 1204 C CA . THR A 1 162 ? 13.441 4.487 -5.205 1.00 92.56 162 THR A CA 1
ATOM 1205 C C . THR A 1 162 ? 12.249 3.556 -5.376 1.00 92.56 162 THR A C 1
ATOM 1207 O O . THR A 1 162 ? 11.317 3.876 -6.113 1.00 92.56 162 THR A O 1
ATOM 1210 N N . MET A 1 163 ? 12.239 2.425 -4.666 1.00 90.88 163 MET A N 1
ATOM 1211 C CA . MET A 1 163 ? 11.164 1.441 -4.771 1.00 90.88 163 MET A CA 1
ATOM 1212 C C . MET A 1 163 ? 9.818 2.040 -4.353 1.00 90.88 163 MET A C 1
ATOM 1214 O O . MET A 1 163 ? 8.822 1.894 -5.065 1.00 90.88 163 MET A O 1
ATOM 1218 N N . ARG A 1 164 ? 9.796 2.757 -3.224 1.00 91.12 164 ARG A N 1
ATOM 1219 C CA . ARG A 1 164 ? 8.591 3.421 -2.727 1.00 91.12 164 ARG A CA 1
ATOM 1220 C C . ARG A 1 164 ? 8.123 4.507 -3.687 1.00 91.12 164 ARG A C 1
ATOM 1222 O O . ARG A 1 164 ? 6.947 4.544 -4.023 1.00 91.12 164 ARG A O 1
ATOM 1229 N N . GLY A 1 165 ? 9.019 5.381 -4.142 1.00 93.06 165 GLY A N 1
ATOM 1230 C CA . GLY A 1 165 ? 8.690 6.460 -5.075 1.00 93.06 165 GLY A CA 1
ATOM 1231 C C . GLY A 1 165 ? 8.095 5.934 -6.378 1.00 93.06 165 GLY A C 1
ATOM 1232 O O . GLY A 1 165 ? 7.083 6.441 -6.849 1.00 93.06 165 GLY A O 1
ATOM 1233 N N . ASN A 1 166 ? 8.668 4.860 -6.911 1.00 93.50 166 ASN A N 1
ATOM 1234 C CA . ASN A 1 166 ? 8.168 4.208 -8.109 1.00 93.50 166 ASN A CA 1
ATOM 1235 C C . ASN A 1 166 ? 6.770 3.602 -7.926 1.00 93.50 166 ASN A C 1
ATOM 1237 O O . ASN A 1 166 ? 5.897 3.840 -8.757 1.00 93.50 166 ASN A O 1
ATOM 1241 N N . PHE A 1 167 ? 6.521 2.881 -6.829 1.00 93.31 167 PHE A N 1
ATOM 1242 C CA . PHE A 1 167 ? 5.185 2.340 -6.563 1.00 93.31 167 PHE A CA 1
ATOM 1243 C C . PHE A 1 167 ? 4.146 3.449 -6.342 1.00 93.31 167 PHE A C 1
ATOM 1245 O O . PHE A 1 167 ? 3.011 3.348 -6.805 1.00 93.31 167 PHE A O 1
ATOM 1252 N N . TYR A 1 168 ? 4.541 4.551 -5.699 1.00 93.75 168 TYR A N 1
ATOM 1253 C CA . TYR A 1 168 ? 3.644 5.679 -5.459 1.00 93.75 168 TYR A CA 1
ATOM 1254 C C . TYR A 1 168 ? 3.243 6.431 -6.728 1.00 93.75 168 TYR A C 1
ATOM 1256 O O . TYR A 1 168 ? 2.127 6.926 -6.769 1.00 93.75 168 TYR A O 1
ATOM 1264 N N . LYS A 1 169 ? 4.050 6.435 -7.798 1.00 95.00 169 LYS A N 1
ATOM 1265 C CA . LYS A 1 169 ? 3.603 6.976 -9.098 1.00 95.00 169 LYS A CA 1
ATOM 1266 C C . LYS A 1 169 ? 2.344 6.272 -9.606 1.00 95.00 169 LYS A C 1
ATOM 1268 O O . LYS A 1 169 ? 1.413 6.927 -10.064 1.00 95.00 169 LYS A O 1
ATOM 1273 N N . PHE A 1 170 ? 2.281 4.949 -9.454 1.00 94.12 170 PHE A N 1
ATOM 1274 C CA . PHE A 1 170 ? 1.074 4.182 -9.752 1.00 94.12 170 PHE A CA 1
ATOM 1275 C C . PHE A 1 170 ? -0.081 4.541 -8.809 1.00 94.12 170 PHE A C 1
ATOM 1277 O O . PHE A 1 170 ? -1.190 4.789 -9.280 1.00 94.12 170 PHE A O 1
ATOM 1284 N N . VAL A 1 171 ? 0.165 4.592 -7.495 1.00 92.00 171 VAL A N 1
ATOM 1285 C CA . VAL A 1 171 ? -0.868 4.943 -6.501 1.00 92.00 171 VAL A CA 1
ATOM 1286 C C . VAL A 1 171 ? -1.450 6.330 -6.780 1.00 92.00 171 VAL A C 1
ATOM 1288 O O . VAL A 1 171 ? -2.667 6.502 -6.751 1.00 92.00 171 VAL A O 1
ATOM 1291 N N . ASP A 1 172 ? -0.603 7.302 -7.101 1.00 93.94 172 ASP A N 1
ATOM 1292 C CA . ASP A 1 172 ? -0.994 8.677 -7.392 1.00 93.94 172 ASP A CA 1
ATOM 1293 C C . ASP A 1 172 ? -1.748 8.770 -8.724 1.00 93.94 172 ASP A C 1
ATOM 1295 O O . ASP A 1 172 ? -2.790 9.422 -8.790 1.00 93.94 172 ASP A O 1
ATOM 1299 N N . ALA A 1 173 ? -1.310 8.049 -9.762 1.00 93.94 173 ALA A N 1
ATOM 1300 C CA . ALA A 1 173 ? -2.051 7.937 -11.018 1.00 93.94 173 ALA A CA 1
ATOM 1301 C C . ALA A 1 173 ? -3.430 7.282 -10.818 1.00 93.94 173 ALA A C 1
ATOM 1303 O O . ALA A 1 173 ? -4.425 7.714 -11.405 1.00 93.94 173 ALA A O 1
ATOM 1304 N N . TYR A 1 174 ? -3.515 6.265 -9.958 1.00 91.62 174 TYR A N 1
ATOM 1305 C CA . TYR A 1 174 ? -4.776 5.621 -9.608 1.00 91.62 174 TYR A CA 1
ATOM 1306 C C . TYR A 1 174 ? -5.706 6.580 -8.854 1.00 91.62 174 TYR A C 1
ATOM 1308 O O . TYR A 1 174 ? -6.862 6.734 -9.254 1.00 91.62 174 TYR A O 1
ATOM 1316 N N . LYS A 1 175 ? -5.195 7.309 -7.851 1.00 91.31 175 LYS A N 1
ATOM 1317 C CA . LYS A 1 175 ? -5.932 8.381 -7.158 1.00 91.31 175 LYS A CA 1
ATOM 1318 C C . LYS A 1 175 ? -6.436 9.443 -8.140 1.00 91.31 175 LYS A C 1
ATOM 1320 O O . LYS A 1 175 ? -7.615 9.789 -8.117 1.00 91.31 175 LYS A O 1
ATOM 1325 N N . ALA A 1 176 ? -5.580 9.902 -9.053 1.00 91.94 176 ALA A N 1
ATOM 1326 C CA . ALA A 1 176 ? -5.931 10.887 -10.077 1.00 91.94 176 ALA A CA 1
ATOM 1327 C C . ALA A 1 176 ? -7.013 10.387 -11.050 1.00 91.94 176 ALA A C 1
ATOM 1329 O O . ALA A 1 176 ? -7.799 11.181 -11.561 1.00 91.94 176 ALA A O 1
ATOM 1330 N N . SER A 1 177 ? -7.102 9.072 -11.272 1.00 89.25 177 SER A N 1
ATOM 1331 C CA . SER A 1 177 ? -8.174 8.456 -12.065 1.00 89.25 177 SER A CA 1
ATOM 1332 C C . SER A 1 177 ? -9.522 8.345 -11.332 1.00 89.25 177 SER A C 1
ATOM 1334 O O . SER A 1 177 ? -10.491 7.858 -11.911 1.00 89.25 177 SER A O 1
ATOM 1336 N N . GLY A 1 178 ? -9.596 8.795 -10.073 1.00 88.88 178 GLY A N 1
ATOM 1337 C CA . GLY A 1 178 ? -10.762 8.644 -9.198 1.00 88.88 178 GLY A CA 1
ATOM 1338 C C . GLY A 1 178 ? -10.769 7.331 -8.412 1.00 88.88 178 GLY A C 1
ATOM 1339 O O . GLY A 1 178 ? -11.805 6.929 -7.888 1.00 88.88 178 GLY A O 1
ATOM 1340 N N . GLY A 1 179 ? -9.644 6.618 -8.365 1.00 86.81 179 GLY A N 1
ATOM 1341 C CA . GLY A 1 179 ? -9.485 5.400 -7.582 1.00 86.81 179 GLY A CA 1
ATOM 1342 C C . GLY A 1 179 ? -9.241 5.712 -6.110 1.00 86.81 179 GLY A C 1
ATOM 1343 O O . GLY A 1 179 ? -8.520 6.649 -5.775 1.00 86.81 179 GLY A O 1
ATOM 1344 N N . VAL A 1 180 ? -9.803 4.903 -5.216 1.00 86.50 180 VAL A N 1
ATOM 1345 C CA . VAL A 1 180 ? -9.500 4.972 -3.781 1.00 86.50 180 VAL A CA 1
ATOM 1346 C C . VAL A 1 180 ? -8.596 3.790 -3.437 1.00 86.50 180 VAL A C 1
ATOM 1348 O O . VAL A 1 180 ? -9.022 2.644 -3.614 1.00 86.50 180 VAL A O 1
ATOM 1351 N N . PRO A 1 181 ? -7.342 4.019 -3.006 1.00 86.88 181 PRO A N 1
ATOM 1352 C CA . PRO A 1 181 ? -6.476 2.938 -2.558 1.00 86.88 181 PRO A CA 1
ATOM 1353 C C . PRO A 1 181 ? -7.068 2.187 -1.364 1.00 86.88 181 PRO A C 1
ATOM 1355 O O . PRO A 1 181 ? -7.849 2.722 -0.582 1.00 86.88 181 PRO A O 1
ATOM 1358 N N . GLY A 1 182 ? -6.658 0.934 -1.217 1.00 84.94 182 GLY A N 1
ATOM 1359 C CA . GLY A 1 182 ? -6.912 0.124 -0.034 1.00 84.94 182 GLY A CA 1
ATOM 1360 C C . GLY A 1 182 ? -5.634 -0.594 0.374 1.00 84.94 182 GLY A C 1
ATOM 1361 O O . GLY A 1 182 ? -4.697 -0.685 -0.422 1.00 84.94 182 GLY A O 1
ATOM 1362 N N . GLY A 1 183 ? -5.589 -1.108 1.596 1.00 83.25 183 GLY A N 1
ATOM 1363 C CA . GLY A 1 183 ? -4.420 -1.819 2.096 1.00 83.25 183 GLY A CA 1
ATOM 1364 C C . GLY A 1 183 ? -4.779 -2.826 3.172 1.00 83.25 183 GLY A C 1
ATOM 1365 O O . GLY A 1 183 ? -5.834 -2.758 3.782 1.00 83.25 183 GLY A O 1
ATOM 1366 N N . PHE A 1 184 ? -3.876 -3.756 3.451 1.00 81.88 184 PHE A N 1
ATOM 1367 C CA . PHE A 1 184 ? -4.085 -4.724 4.523 1.00 81.88 184 PHE A CA 1
ATOM 1368 C C . PHE A 1 184 ? -3.430 -4.257 5.811 1.00 81.88 184 PHE A C 1
ATOM 1370 O O . PHE A 1 184 ? -2.344 -3.685 5.796 1.00 81.88 184 PHE A O 1
ATOM 1377 N N . THR A 1 185 ? -4.038 -4.581 6.949 1.00 81.94 185 THR A N 1
ATOM 1378 C CA . THR A 1 185 ? -3.444 -4.324 8.272 1.00 81.94 185 THR A CA 1
ATOM 1379 C C . THR A 1 185 ? -2.106 -5.044 8.474 1.00 81.94 185 THR A C 1
ATOM 1381 O O . THR A 1 185 ? -1.311 -4.646 9.327 1.00 81.94 185 THR A O 1
ATOM 1384 N N . THR A 1 186 ? -1.838 -6.079 7.672 1.00 82.00 186 THR A N 1
ATOM 1385 C CA . THR A 1 186 ? -0.563 -6.805 7.595 1.00 82.00 186 THR A CA 1
ATOM 1386 C C . THR A 1 186 ? 0.454 -6.171 6.642 1.00 82.00 186 THR A C 1
ATOM 1388 O O . THR A 1 186 ? 1.621 -6.545 6.689 1.00 82.00 186 THR A O 1
ATOM 1391 N N . TYR A 1 187 ? 0.039 -5.235 5.783 1.00 83.19 187 TYR A N 1
ATOM 1392 C CA . TYR A 1 187 ? 0.877 -4.524 4.809 1.00 83.19 187 TYR A CA 1
ATOM 1393 C C . TYR A 1 187 ? 0.730 -3.016 5.017 1.00 83.19 187 TYR A C 1
ATOM 1395 O O . TYR A 1 187 ? 0.195 -2.293 4.177 1.00 83.19 187 TYR A O 1
ATOM 1403 N N . ARG A 1 188 ? 1.153 -2.564 6.195 1.00 82.56 188 ARG A N 1
ATOM 1404 C CA . ARG A 1 188 ? 1.072 -1.158 6.581 1.00 82.56 188 ARG A CA 1
ATOM 1405 C C . ARG A 1 188 ? 2.093 -0.326 5.824 1.00 82.56 188 ARG A C 1
ATOM 1407 O O . ARG A 1 188 ? 3.192 -0.797 5.535 1.00 82.56 188 ARG A O 1
ATOM 1414 N N . ASP A 1 189 ? 1.729 0.919 5.558 1.00 86.62 189 ASP A N 1
ATOM 1415 C CA . ASP A 1 189 ? 2.600 1.890 4.915 1.00 86.62 189 ASP A CA 1
ATOM 1416 C C . ASP A 1 189 ? 2.701 3.138 5.785 1.00 86.62 189 ASP A C 1
ATOM 1418 O O . ASP A 1 189 ? 1.719 3.856 5.972 1.00 86.62 189 ASP A O 1
ATOM 1422 N N . GLU A 1 190 ? 3.900 3.403 6.299 1.00 85.81 190 GLU A N 1
ATOM 1423 C CA . GLU A 1 190 ? 4.207 4.538 7.176 1.00 85.81 190 GLU A CA 1
ATOM 1424 C C . GLU A 1 190 ? 3.904 5.910 6.555 1.00 85.81 190 GLU A C 1
ATOM 1426 O O . GLU A 1 190 ? 3.801 6.896 7.281 1.00 85.81 190 GLU A O 1
ATOM 1431 N N . LYS A 1 191 ? 3.736 6.000 5.227 1.00 84.25 191 LYS A N 1
ATOM 1432 C CA . LYS A 1 191 ? 3.344 7.251 4.565 1.00 84.25 191 LYS A CA 1
ATOM 1433 C C . LYS A 1 191 ? 1.899 7.662 4.832 1.00 84.25 191 LYS A C 1
ATOM 1435 O O . LYS A 1 191 ? 1.570 8.825 4.604 1.00 84.25 191 LYS A O 1
ATOM 1440 N N . TRP A 1 192 ? 1.030 6.744 5.251 1.00 87.56 192 TRP A N 1
ATOM 1441 C CA . TRP A 1 192 ? -0.374 7.077 5.464 1.00 87.56 192 TRP A CA 1
ATOM 1442 C C . TRP A 1 192 ? -0.575 7.849 6.757 1.00 87.56 192 TRP A C 1
ATOM 1444 O O . TRP A 1 192 ? -0.158 7.427 7.838 1.00 87.56 192 TRP A O 1
ATOM 1454 N N . THR A 1 193 ? -1.309 8.952 6.639 1.00 88.81 193 THR A N 1
ATOM 1455 C CA . THR A 1 193 ? -1.875 9.656 7.792 1.00 88.81 193 THR A CA 1
ATOM 1456 C C . THR A 1 193 ? -2.912 8.780 8.507 1.00 88.81 193 THR A C 1
ATOM 1458 O O . THR A 1 193 ? -3.464 7.856 7.913 1.00 88.81 193 THR A O 1
ATOM 1461 N N . VAL A 1 194 ? -3.246 9.074 9.770 1.00 86.06 194 VAL A N 1
ATOM 1462 C CA . VAL A 1 194 ? -4.302 8.334 10.496 1.00 86.06 194 VAL A CA 1
ATOM 1463 C C . VAL A 1 194 ? -5.646 8.331 9.744 1.00 86.06 194 VAL A C 1
ATOM 1465 O O . VAL A 1 194 ? -6.251 7.264 9.664 1.00 86.06 194 VAL A O 1
ATOM 1468 N N . PRO A 1 195 ? -6.123 9.441 9.138 1.00 88.19 195 PRO A N 1
ATOM 1469 C CA . PRO A 1 195 ? -7.339 9.418 8.321 1.00 88.19 195 PRO A CA 1
ATOM 1470 C C . PRO A 1 195 ? -7.234 8.526 7.079 1.00 88.19 195 PRO A C 1
ATOM 1472 O O . PRO A 1 195 ? -8.177 7.802 6.766 1.00 88.19 195 PRO A O 1
ATOM 1475 N N . GLU A 1 196 ? -6.096 8.549 6.384 1.00 89.00 196 GLU A N 1
ATOM 1476 C CA . GLU A 1 196 ? -5.859 7.669 5.237 1.00 89.00 196 GLU A CA 1
ATOM 1477 C C . GLU A 1 196 ? -5.798 6.208 5.661 1.00 89.0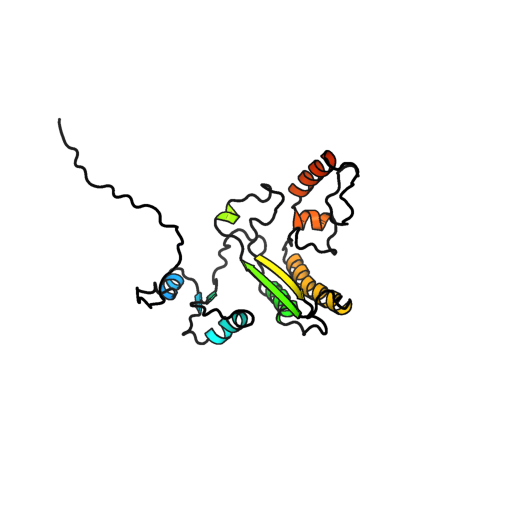0 196 GLU A C 1
ATOM 1479 O O . GLU A 1 196 ? -6.457 5.375 5.063 1.00 89.00 196 GLU A O 1
ATOM 1484 N N . MET A 1 197 ? -5.076 5.898 6.733 1.00 88.06 197 MET A N 1
ATOM 1485 C CA . MET A 1 197 ? -5.011 4.563 7.313 1.00 88.06 197 MET A CA 1
ATOM 1486 C C . MET A 1 197 ? -6.407 4.075 7.731 1.00 88.06 197 MET A C 1
ATOM 1488 O O . MET A 1 197 ? -6.805 2.962 7.386 1.00 88.06 197 MET A O 1
ATOM 1492 N N . ALA A 1 198 ? -7.188 4.927 8.401 1.00 87.88 198 ALA A N 1
ATOM 1493 C CA . ALA A 1 198 ? -8.561 4.636 8.792 1.00 87.88 198 ALA A CA 1
ATOM 1494 C C . ALA A 1 198 ? -9.432 4.286 7.581 1.00 87.88 198 ALA A C 1
ATOM 1496 O O . ALA A 1 198 ? -10.207 3.330 7.634 1.00 87.88 198 ALA A O 1
ATOM 1497 N N . GLU A 1 199 ? -9.294 5.029 6.483 1.00 86.88 199 GLU A N 1
ATOM 1498 C CA . GLU A 1 199 ? -10.065 4.796 5.267 1.00 86.88 199 GLU A CA 1
ATOM 1499 C C . GLU A 1 199 ? -9.558 3.592 4.462 1.00 86.88 199 GLU A C 1
ATOM 1501 O O . GLU A 1 199 ? -10.363 2.757 4.045 1.00 86.88 199 GLU A O 1
ATOM 1506 N N . TYR A 1 200 ? -8.248 3.471 4.262 1.00 87.06 200 TYR A N 1
ATOM 1507 C CA . TYR A 1 200 ? -7.633 2.454 3.413 1.00 87.06 200 TYR A CA 1
ATOM 1508 C C . TYR A 1 200 ? -7.630 1.067 4.057 1.00 87.06 200 TYR A C 1
ATOM 1510 O O . TYR A 1 200 ? -7.781 0.098 3.320 1.00 87.06 200 TYR A O 1
ATOM 1518 N N . LEU A 1 201 ? -7.487 0.955 5.385 1.00 85.06 201 LEU A N 1
ATOM 1519 C CA . LEU A 1 201 ? -7.420 -0.339 6.081 1.00 85.06 201 LEU A CA 1
ATOM 1520 C C . LEU A 1 201 ? -8.775 -0.815 6.612 1.00 85.06 201 LEU A C 1
ATOM 1522 O O . LEU A 1 201 ? -9.118 -1.990 6.505 1.00 85.06 201 LEU A O 1
ATOM 1526 N N . TYR A 1 202 ? -9.539 0.092 7.224 1.00 83.69 202 TYR A N 1
ATOM 1527 C CA . TYR A 1 202 ? -10.719 -0.277 8.015 1.00 83.69 202 TYR A CA 1
ATOM 1528 C C . TYR A 1 202 ? -12.023 0.222 7.388 1.00 83.69 202 TYR A C 1
ATOM 1530 O O . TYR A 1 202 ? -13.066 -0.422 7.501 1.00 83.69 202 TYR A O 1
ATOM 1538 N N . GLY A 1 203 ? -11.973 1.362 6.703 1.00 78.44 203 GLY A N 1
ATOM 1539 C CA . GLY A 1 203 ? -13.131 2.077 6.183 1.00 78.44 203 GLY A CA 1
ATOM 1540 C C . GLY A 1 203 ? -13.815 2.906 7.261 1.00 78.44 203 GLY A C 1
ATOM 1541 O O . GLY A 1 203 ? -13.987 2.457 8.398 1.00 78.44 203 GLY A O 1
ATOM 1542 N N . GLY A 1 204 ? -14.243 4.120 6.893 1.00 62.84 204 GLY A N 1
ATOM 1543 C CA . GLY A 1 204 ? -14.733 5.144 7.828 1.00 62.84 204 GLY A CA 1
ATOM 1544 C C . GLY A 1 204 ? -15.865 4.732 8.789 1.00 62.84 204 GLY A C 1
ATOM 1545 O O . GLY A 1 204 ? -16.081 5.403 9.802 1.00 62.84 204 GLY A O 1
ATOM 1546 N N . GLY A 1 205 ? -16.565 3.622 8.527 1.00 78.38 205 GLY A N 1
ATOM 1547 C CA . GLY A 1 205 ? -17.526 3.011 9.452 1.00 78.38 205 GLY A CA 1
ATOM 1548 C C . GLY A 1 205 ? -16.894 2.085 10.500 1.00 78.38 205 GLY A C 1
ATOM 1549 O O . GLY A 1 205 ? -17.221 2.192 11.684 1.00 78.38 205 GLY A O 1
ATOM 1550 N N . ASN A 1 206 ? -15.982 1.193 10.100 1.00 85.69 206 ASN A N 1
ATOM 1551 C CA . ASN A 1 206 ? -15.376 0.227 11.022 1.00 85.69 206 ASN A CA 1
ATOM 1552 C C . ASN A 1 206 ? -14.311 0.867 11.901 1.00 85.69 206 ASN A C 1
ATOM 1554 O O . ASN A 1 206 ? -14.220 0.500 13.069 1.00 85.69 206 ASN A O 1
ATOM 1558 N N . PHE A 1 207 ? -13.574 1.865 11.400 1.00 89.44 207 PHE A N 1
ATOM 1559 C CA . PHE A 1 207 ? -12.594 2.582 12.218 1.00 89.44 207 PHE A CA 1
ATOM 1560 C C . PHE A 1 207 ? -13.241 3.133 13.496 1.00 89.44 207 PHE A C 1
ATOM 1562 O O . PHE A 1 207 ? -12.799 2.829 14.597 1.00 89.44 207 PHE A O 1
ATOM 1569 N N . LYS A 1 208 ? -14.393 3.807 13.376 1.00 89.94 208 LYS A N 1
ATOM 1570 C CA . LYS A 1 208 ? -15.151 4.320 14.531 1.00 89.94 208 LYS A CA 1
ATOM 1571 C C . LYS A 1 208 ? -15.624 3.217 15.482 1.00 89.94 208 LYS A C 1
ATOM 1573 O O . LYS A 1 208 ? -15.652 3.429 16.692 1.00 89.94 208 LYS A O 1
ATOM 1578 N N . LYS A 1 209 ? -16.026 2.047 14.962 1.00 90.88 209 LYS A N 1
ATOM 1579 C CA . LYS A 1 209 ? -16.392 0.886 15.797 1.00 90.88 209 LYS A CA 1
ATOM 1580 C C . LYS A 1 209 ? -15.173 0.400 16.590 1.00 90.88 209 LYS A C 1
ATOM 1582 O O . LYS A 1 209 ? -15.288 0.165 17.788 1.00 90.88 209 LYS A O 1
ATOM 1587 N N . LEU A 1 210 ? -14.013 0.316 15.942 1.00 91.56 210 LEU A N 1
ATOM 1588 C CA . LEU A 1 210 ? -12.761 -0.107 16.566 1.00 91.56 210 LEU A CA 1
ATOM 1589 C C . LEU A 1 210 ? -12.278 0.895 17.619 1.00 91.56 210 LEU A C 1
ATOM 1591 O O . LEU A 1 210 ? -11.880 0.468 18.697 1.00 91.56 210 LEU A O 1
ATOM 1595 N N . GLN A 1 211 ? -12.406 2.202 17.379 1.00 92.94 211 GLN A N 1
ATOM 1596 C CA . GLN A 1 211 ? -12.085 3.221 18.386 1.00 92.94 211 GLN A CA 1
ATOM 1597 C C . GLN A 1 211 ? -12.948 3.074 19.649 1.00 92.94 211 GLN A C 1
ATOM 1599 O O . GLN A 1 211 ? -12.435 3.177 20.757 1.00 92.94 211 GLN A O 1
ATOM 1604 N N . LYS A 1 212 ? -14.247 2.759 19.513 1.00 94.12 212 LYS A N 1
ATOM 1605 C CA . LYS A 1 212 ? -15.118 2.482 20.673 1.00 94.12 212 LYS A CA 1
ATOM 1606 C C . LYS A 1 212 ? -14.660 1.257 21.465 1.00 94.12 212 LYS A C 1
ATOM 1608 O O . LYS A 1 212 ? -14.678 1.288 22.691 1.00 94.12 212 LYS A O 1
ATOM 1613 N N . ILE A 1 213 ? -14.254 0.193 20.771 1.00 94.56 213 ILE A N 1
ATOM 1614 C CA . ILE A 1 213 ? -13.712 -1.020 21.403 1.00 94.56 213 ILE A CA 1
ATOM 1615 C C . ILE A 1 213 ? -12.408 -0.680 22.132 1.00 94.56 213 ILE A C 1
ATOM 1617 O O . ILE A 1 213 ? -12.262 -1.008 23.305 1.00 94.56 213 ILE A O 1
ATOM 1621 N N . LYS A 1 214 ? -11.498 0.040 21.473 1.00 94.31 214 LYS A N 1
ATOM 1622 C CA . LYS A 1 214 ? -10.242 0.508 22.059 1.00 94.31 214 LYS A CA 1
ATOM 1623 C C . LYS A 1 214 ? -10.486 1.326 23.329 1.00 94.31 214 LYS A C 1
ATOM 1625 O O . LYS A 1 214 ? -9.915 1.008 24.359 1.00 94.31 214 LYS A O 1
ATOM 1630 N N . THR A 1 215 ? -11.401 2.294 23.304 1.00 95.50 215 THR A N 1
ATOM 1631 C CA . THR A 1 215 ? -11.762 3.084 24.494 1.00 95.50 215 THR A CA 1
ATOM 1632 C C . THR A 1 215 ? -12.311 2.232 25.637 1.00 95.50 215 THR A C 1
ATOM 1634 O O . THR A 1 215 ? -12.052 2.538 26.794 1.00 95.50 215 THR A O 1
ATOM 1637 N N . ALA A 1 216 ? -13.062 1.170 25.343 1.00 96.00 216 ALA A N 1
ATOM 1638 C CA . ALA A 1 216 ? -13.627 0.312 26.380 1.00 96.00 216 ALA A CA 1
ATOM 1639 C C . ALA A 1 216 ? -12.580 -0.591 27.057 1.00 96.00 216 ALA A C 1
ATOM 1641 O O . ALA A 1 216 ? -12.703 -0.867 28.248 1.00 96.00 216 ALA A O 1
ATOM 1642 N N . TYR A 1 217 ? -11.578 -1.062 26.308 1.00 95.50 217 TYR A N 1
ATOM 1643 C CA . TYR A 1 217 ? -10.654 -2.107 26.773 1.00 95.50 217 TYR A CA 1
ATOM 1644 C C . TYR A 1 217 ? -9.208 -1.644 26.981 1.00 95.50 217 TYR A C 1
ATOM 1646 O O . TYR A 1 217 ? -8.471 -2.294 27.715 1.00 95.50 217 TYR A O 1
ATOM 1654 N N . ASP A 1 218 ? -8.804 -0.533 26.373 1.00 94.62 218 ASP A N 1
ATOM 1655 C CA . ASP A 1 218 ? -7.492 0.091 26.549 1.00 94.62 218 ASP A CA 1
ATOM 1656 C C . ASP A 1 218 ? -7.615 1.630 26.612 1.00 94.62 218 ASP A C 1
ATOM 1658 O O . ASP A 1 218 ? -7.089 2.343 25.753 1.00 94.62 218 ASP A O 1
ATOM 1662 N N . PRO A 1 219 ? -8.348 2.166 27.610 1.00 93.19 219 PRO A N 1
ATOM 1663 C CA . PRO A 1 219 ? -8.604 3.604 27.731 1.00 93.19 219 PRO A CA 1
ATOM 1664 C C . PRO A 1 219 ? -7.346 4.438 28.000 1.00 93.19 219 PRO A C 1
ATOM 1666 O O . PRO A 1 219 ? -7.361 5.638 27.757 1.00 93.19 219 PRO A O 1
ATOM 1669 N N . ASN A 1 220 ? -6.277 3.816 28.506 1.00 92.75 220 ASN A N 1
ATOM 1670 C CA . ASN A 1 220 ? -5.018 4.484 28.844 1.00 92.75 220 ASN A CA 1
ATOM 1671 C C . ASN A 1 220 ? -3.945 4.304 27.759 1.00 92.75 220 ASN A C 1
ATOM 1673 O O . ASN A 1 220 ? -2.783 4.615 28.006 1.00 92.75 220 ASN A O 1
ATOM 1677 N N . GLU A 1 221 ? -4.315 3.773 26.589 1.00 91.38 221 GLU A N 1
ATOM 1678 C CA . GLU A 1 221 ? -3.418 3.609 25.440 1.00 91.38 221 GLU A CA 1
ATOM 1679 C C . GLU A 1 221 ? -2.160 2.771 25.722 1.00 91.38 221 GLU A C 1
ATOM 1681 O O . GLU A 1 221 ? -1.094 3.001 25.147 1.00 91.38 221 GLU A O 1
ATOM 1686 N N . MET A 1 222 ? -2.278 1.749 26.574 1.00 92.06 222 MET A N 1
ATOM 1687 C CA . MET A 1 222 ? -1.169 0.850 26.906 1.00 92.06 222 MET A CA 1
ATOM 1688 C C . MET A 1 222 ? -0.635 0.121 25.664 1.00 92.06 222 MET A C 1
ATOM 1690 O O . MET A 1 222 ? 0.560 -0.156 25.571 1.00 92.06 222 MET A O 1
ATOM 1694 N N . PHE A 1 223 ? -1.501 -0.166 24.686 1.00 90.12 223 PHE A N 1
ATOM 1695 C CA . PHE A 1 223 ? -1.156 -0.808 23.416 1.00 90.12 223 PHE A CA 1
ATOM 1696 C C . PHE A 1 223 ? -1.243 0.176 22.238 1.00 90.12 223 PHE A C 1
ATOM 1698 O O . PHE A 1 223 ? -2.028 -0.034 21.309 1.00 90.12 223 PHE A O 1
ATOM 1705 N N . ASN A 1 224 ? -0.470 1.268 22.284 1.00 86.31 224 ASN A N 1
ATOM 1706 C CA . ASN A 1 224 ? -0.509 2.339 21.274 1.00 86.31 224 ASN A CA 1
ATOM 1707 C C . ASN A 1 224 ? 0.875 2.854 20.833 1.00 86.31 224 ASN A C 1
ATOM 1709 O O . ASN A 1 224 ? 1.036 4.009 20.456 1.00 86.31 224 ASN A O 1
ATOM 1713 N N . THR A 1 225 ? 1.907 2.011 20.903 1.00 84.25 225 THR A N 1
ATOM 1714 C CA . THR A 1 225 ? 3.285 2.396 20.537 1.00 84.25 225 THR A CA 1
ATOM 1715 C C . THR A 1 225 ? 3.505 2.551 19.031 1.00 84.25 225 THR A C 1
ATOM 1717 O O . THR A 1 225 ? 4.526 3.089 18.609 1.00 84.25 225 THR A O 1
ATOM 1720 N N . ASP A 1 226 ? 2.566 2.073 18.218 1.00 85.31 226 ASP A N 1
ATOM 1721 C CA . ASP A 1 226 ? 2.604 2.168 16.765 1.00 85.31 226 ASP A CA 1
ATOM 1722 C C . ASP A 1 226 ? 1.878 3.447 16.303 1.00 85.31 226 ASP A C 1
ATOM 1724 O O . ASP A 1 226 ? 0.714 3.630 16.665 1.00 85.31 226 ASP A O 1
ATOM 1728 N N . PRO A 1 227 ? 2.496 4.315 15.478 1.00 84.31 227 PRO A N 1
ATOM 1729 C CA . PRO A 1 227 ? 1.856 5.536 14.971 1.00 84.31 227 PRO A CA 1
ATOM 1730 C C . PRO A 1 227 ? 0.555 5.310 14.183 1.00 84.31 227 PRO A C 1
ATOM 1732 O O . PRO A 1 227 ? -0.216 6.246 13.980 1.00 84.31 227 PRO A O 1
ATOM 1735 N N . GLN A 1 228 ? 0.317 4.085 13.710 1.00 86.88 228 GLN A N 1
ATOM 1736 C CA . GLN A 1 228 ? -0.885 3.676 12.986 1.00 86.88 228 GLN A CA 1
ATOM 1737 C C . GLN A 1 228 ? -1.817 2.784 13.817 1.00 86.88 228 GLN A C 1
ATOM 1739 O O . GLN A 1 228 ? -2.754 2.191 13.273 1.00 86.88 228 GLN A O 1
ATOM 1744 N N . ALA A 1 229 ? -1.586 2.663 15.126 1.00 88.44 229 ALA A N 1
ATOM 1745 C CA . ALA A 1 229 ? -2.540 2.024 16.018 1.00 88.44 229 ALA A CA 1
ATOM 1746 C C . ALA A 1 229 ? -3.860 2.813 16.074 1.00 88.44 229 ALA A C 1
ATOM 1748 O O . ALA A 1 229 ? -3.938 4.003 15.770 1.00 88.44 229 ALA A O 1
ATOM 1749 N N . ILE A 1 230 ? -4.939 2.105 16.410 1.00 90.62 230 ILE A N 1
ATOM 1750 C CA . ILE A 1 230 ? -6.271 2.699 16.516 1.00 90.62 230 ILE A CA 1
ATOM 1751 C C . ILE A 1 230 ? -6.342 3.440 17.851 1.00 90.62 230 ILE A C 1
ATOM 1753 O O . ILE A 1 230 ? -6.256 2.769 18.881 1.00 90.62 230 ILE A O 1
ATOM 1757 N N . PRO A 1 231 ? -6.554 4.766 17.855 1.00 91.12 231 PRO A N 1
ATOM 1758 C CA . PRO A 1 231 ? -6.633 5.524 19.090 1.00 91.12 231 PRO A CA 1
ATOM 1759 C C . PRO A 1 231 ? -8.022 5.397 19.727 1.00 91.12 231 PRO A C 1
ATOM 1761 O O . PRO A 1 231 ? -9.051 5.344 19.040 1.00 91.12 231 PRO A O 1
ATOM 1764 N N . ALA A 1 232 ? -8.063 5.397 21.050 1.00 91.81 232 ALA A N 1
ATOM 1765 C CA . ALA A 1 232 ? -9.245 5.631 21.851 1.00 91.81 232 ALA A CA 1
ATOM 1766 C C . ALA A 1 232 ? -9.805 7.035 21.565 1.00 91.81 232 ALA A C 1
ATOM 1768 O O . ALA A 1 232 ? -9.091 7.981 21.252 1.00 91.81 232 ALA A O 1
ATOM 1769 N N . LEU A 1 233 ? -11.124 7.182 21.685 1.00 89.19 233 LEU A N 1
ATOM 1770 C CA . LEU A 1 233 ? -11.833 8.432 21.396 1.00 89.19 233 LEU A CA 1
ATOM 1771 C C . LEU A 1 233 ? -11.520 9.581 22.369 1.00 89.19 233 LEU A C 1
ATOM 1773 O O . LEU A 1 233 ? -11.855 10.720 22.060 1.00 89.19 233 LEU A O 1
ATOM 1777 N N . ALA A 1 234 ? -10.957 9.281 23.538 1.00 74.19 234 ALA A N 1
ATOM 1778 C CA . ALA A 1 234 ? -10.700 10.238 24.614 1.00 74.19 234 ALA A CA 1
ATOM 1779 C C . ALA A 1 234 ? -9.215 10.302 25.022 1.00 74.19 234 ALA A C 1
ATOM 1781 O O . ALA A 1 234 ? -8.921 10.796 26.109 1.00 74.19 234 ALA A O 1
ATOM 1782 N N . ALA A 1 235 ? -8.323 9.758 24.186 1.00 56.50 235 ALA A N 1
ATOM 1783 C CA . ALA A 1 235 ? -6.877 9.829 24.378 1.00 56.50 235 ALA A CA 1
ATOM 1784 C C . ALA A 1 235 ? -6.318 11.212 24.018 1.00 56.50 235 ALA A C 1
ATOM 1786 O O . ALA A 1 235 ? -6.845 11.833 23.063 1.00 56.50 235 ALA A O 1
#

Sequence (235 aa):
MVASVSSASRAIFALCSLIAVQGGVAAAGGAQIEIGSCLEKAGIETSLPTTSTWAVDTEAWNSRVSPVPSAVAYPRRRRSFGRVETPLNNATAWELFSNTAFAPKLPDASASGFVDIWGGKYAKGVKADASAWKHDDNLHLVRWDMRSSAFNVSFADSTMTTMRGNFYKFVDAYKASGGVPGGFTTYRDEKWTVPEMAEYLYGGGNFKKLQKIKTAYDPNEMFNTDPQAIPALAA

pLDDT: mean 73.39, std 20.9, range [26.08, 96.0]

Radius of gyration: 25.3 Å; chains: 1; bounding box: 87×55×62 Å

Foldseek 3Di:
DDDDDDDDDDDDDDDDDDDDDDDDDDDDPDPDPLVVVVCVVVVWDKDAPPHPCVCVLCVVVPPPDDDPDGIDTDDPDPPPPACPVFDDDPVLVCLQCCLAVVDDQDPFKDKDWDKDADDDDQLVVDDCQPDQFRCSRPGIDIDMDIDGPDPPDDDDPVSVCSSVVSNVSSVVVCVVSVHQAADEPVGDDPPDDLVSLCPRYRRPVRLVVVLCVCCVPPVPPPPPPDNNDRHHPND

InterPro domains:
  IPR012951 Berberine/berberine-like [PF08031] (198-230)
  IPR016167 FAD-binding, type PCMH, subdomain 1 [G3DSA:3.30.43.10] (28-86)
  IPR016169 FAD-binding, type PCMH, subdomain 2 [G3DSA:3.30.465.10] (138-235)

Organism: Phytophthora nicotianae (NCBI:txid4792)